Protein AF-A0A661MS60-F1 (afdb_monomer_lite)

Sequence (250 aa):
MHDAAELYRNRPERPRNPASNQKLLTSAAALWGLGPTFRASTKVEGKIENGRVAQLVVRASGDPGLGYGGLVALAEAVHLRGVDTVDRILIDASYFDEQILPPAFEQQPKEAAAFRAAISAFAVNRNSYVVHLGPGPEVDGPGRVRVLADDYVRIDNRTVTSPGGPPTPRIDHKLTDDGHLAIVVNGAIPKQARTLYYRRRVPDPRTYAASLLVRALKKAGVGGTLAFEYGVPTESQPLIADMPSRPLSL

Radius of gyration: 22.25 Å; chains: 1; bounding box: 58×55×56 Å

pLDDT: mean 93.99, std 6.54, range [46.0, 98.75]

Secondary structure (DSSP, 8-state):
---------SSTTS----GGGHHHHHHHHHHHHH-TT---EEEEE--EETTEEEEEEEEE---TT--HHHHHHHHHHHHHTT--EEEEEEEE-TTS-S--S-TTGGG-TT--BGGGPPP-SS-SGGGEEEEEEE--SSTTSPPEEEES-TTTEEEEEEEEEESSS----EEEEEE-TTS-EEEEEEEEEETTPPPEEEEEE-S-HHHHHHHHHHHHHHHTT-BS--EEEE---SS---EEEEEEPPPTT-

Structure (mmCIF, N/CA/C/O backbone):
data_AF-A0A661MS60-F1
#
_entry.id   AF-A0A661MS60-F1
#
loop_
_atom_site.group_PDB
_atom_site.id
_atom_site.type_symbol
_atom_site.label_atom_id
_atom_site.label_alt_id
_atom_site.label_comp_id
_atom_si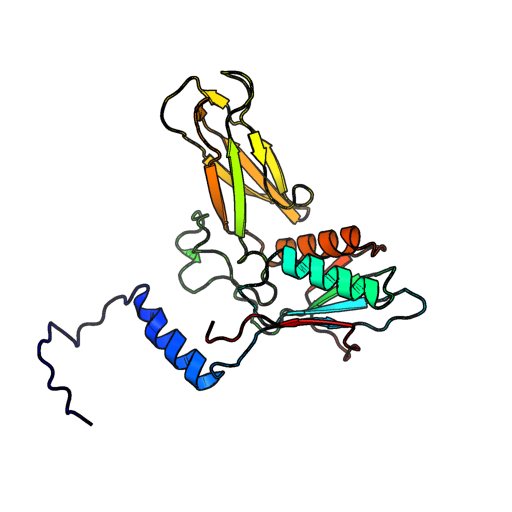te.label_asym_id
_atom_site.label_entity_id
_atom_site.label_seq_id
_atom_site.pdbx_PDB_ins_code
_atom_site.Cartn_x
_atom_site.Cartn_y
_atom_site.Cartn_z
_atom_site.occupancy
_atom_site.B_iso_or_equiv
_atom_site.auth_seq_id
_atom_site.auth_comp_id
_atom_site.auth_asym_id
_atom_site.auth_atom_id
_atom_site.pdbx_PDB_model_num
ATOM 1 N N . MET A 1 1 ? -33.795 -24.949 -19.444 1.00 46.00 1 MET A N 1
ATOM 2 C CA . MET A 1 1 ? -32.353 -25.250 -19.554 1.00 46.00 1 MET A CA 1
ATOM 3 C C . MET A 1 1 ? -32.138 -25.805 -20.943 1.00 46.00 1 MET A C 1
ATOM 5 O O . MET A 1 1 ? -32.746 -26.817 -21.254 1.00 46.00 1 MET A O 1
ATOM 9 N N . HIS A 1 2 ? -31.390 -25.115 -21.802 1.00 52.53 2 HIS A N 1
ATOM 10 C CA . HIS A 1 2 ? -30.898 -25.762 -23.015 1.00 52.53 2 HIS A CA 1
ATOM 11 C C . HIS A 1 2 ? -29.807 -26.738 -22.579 1.00 52.53 2 HIS A C 1
ATOM 13 O O . HIS A 1 2 ? -28.872 -26.314 -21.899 1.00 52.53 2 HIS A O 1
ATOM 19 N N . ASP A 1 3 ? -29.952 -28.018 -22.917 1.00 65.75 3 ASP A N 1
ATOM 20 C CA . ASP A 1 3 ? -28.864 -28.983 -22.791 1.00 65.75 3 ASP A CA 1
ATOM 21 C C . ASP A 1 3 ? -27.697 -28.472 -23.636 1.00 65.75 3 ASP A C 1
ATOM 23 O O . ASP A 1 3 ? -27.782 -28.378 -24.863 1.00 65.75 3 ASP A O 1
ATOM 27 N N . ALA A 1 4 ? -26.619 -28.065 -22.972 1.00 78.00 4 ALA A N 1
ATOM 28 C CA . ALA A 1 4 ? -25.404 -27.663 -23.653 1.00 78.00 4 ALA A CA 1
ATOM 29 C C . ALA A 1 4 ? -24.696 -28.933 -24.140 1.00 78.00 4 ALA A C 1
ATOM 31 O O . ALA A 1 4 ? -23.878 -29.510 -23.424 1.00 78.00 4 ALA A O 1
ATOM 32 N N . ALA A 1 5 ? -25.033 -29.389 -25.349 1.00 88.50 5 ALA A N 1
ATOM 33 C CA . ALA A 1 5 ? -24.290 -30.455 -26.007 1.00 88.50 5 ALA A CA 1
ATOM 34 C C . ALA A 1 5 ? -22.839 -29.994 -26.234 1.00 88.50 5 ALA A C 1
ATOM 36 O O . ALA A 1 5 ? -22.590 -28.950 -26.842 1.00 88.50 5 ALA A O 1
ATOM 37 N N . GLU A 1 6 ? -21.876 -30.757 -25.718 1.00 88.19 6 GLU A N 1
ATOM 38 C CA . GLU A 1 6 ? -20.454 -30.477 -25.903 1.00 88.19 6 GLU A CA 1
ATOM 39 C C . GLU A 1 6 ? -20.086 -30.595 -27.391 1.00 88.19 6 GLU A C 1
ATOM 41 O O . GLU A 1 6 ? -20.205 -31.661 -27.989 1.00 88.19 6 GLU A O 1
ATOM 46 N N . LEU A 1 7 ? -19.637 -29.491 -27.997 1.00 93.69 7 LEU A N 1
ATOM 47 C CA . LEU A 1 7 ? -19.339 -29.438 -29.435 1.00 93.69 7 LEU A CA 1
ATOM 48 C C . LEU A 1 7 ? -17.914 -29.893 -29.778 1.00 93.69 7 LEU A C 1
ATOM 50 O O . LEU A 1 7 ? -17.644 -30.294 -30.908 1.00 93.69 7 LEU A O 1
ATOM 54 N N . TYR A 1 8 ? -16.981 -29.786 -28.830 1.00 94.75 8 TYR A N 1
ATOM 55 C CA . TYR A 1 8 ? -15.575 -30.120 -29.039 1.00 94.75 8 TYR A CA 1
ATOM 56 C C . TYR A 1 8 ? -14.860 -30.400 -27.717 1.00 94.75 8 TYR A C 1
ATOM 58 O O . TYR A 1 8 ? -15.050 -29.695 -26.726 1.00 94.75 8 TYR A O 1
ATOM 66 N N . ARG A 1 9 ? -13.960 -31.386 -27.738 1.00 93.75 9 ARG A N 1
ATOM 67 C CA . ARG A 1 9 ? -13.165 -31.828 -26.590 1.00 93.75 9 ARG A CA 1
ATOM 68 C C . ARG A 1 9 ? -11.796 -32.305 -27.064 1.00 93.75 9 ARG A C 1
ATOM 70 O O . ARG A 1 9 ? -11.694 -33.109 -27.984 1.00 93.75 9 ARG A O 1
ATOM 77 N N . ASN A 1 10 ? -10.726 -31.845 -26.416 1.00 95.56 10 ASN A N 1
ATOM 78 C CA . ASN A 1 10 ? -9.360 -32.289 -26.708 1.00 95.56 10 ASN A CA 1
ATOM 79 C C . ASN A 1 10 ? -8.611 -32.621 -25.416 1.00 95.56 10 ASN A C 1
ATOM 81 O O . ASN A 1 10 ? -8.167 -31.722 -24.701 1.00 95.56 10 ASN A O 1
ATOM 85 N N . ARG A 1 11 ? -8.441 -33.925 -25.152 1.00 96.19 11 ARG A N 1
ATOM 86 C CA . ARG A 1 11 ? -7.726 -34.469 -23.980 1.00 96.19 11 ARG A CA 1
ATOM 87 C C . ARG A 1 11 ? -8.169 -33.808 -22.655 1.00 96.19 11 ARG A C 1
ATOM 89 O O . ARG A 1 11 ? -7.315 -33.256 -21.959 1.00 96.19 11 ARG A O 1
ATOM 96 N N . PRO A 1 12 ? -9.471 -33.837 -22.314 1.00 93.56 12 PRO A N 1
ATOM 97 C CA . PRO A 1 12 ? -10.020 -33.118 -21.158 1.00 93.56 12 PRO A CA 1
ATOM 98 C C . PRO A 1 12 ? -9.509 -33.671 -19.823 1.00 93.56 12 PRO A C 1
ATOM 100 O O . PRO A 1 12 ? -9.277 -32.900 -18.903 1.00 93.56 12 PRO A O 1
ATOM 103 N N . GLU A 1 13 ? -9.245 -34.979 -19.747 1.00 95.88 13 GLU A N 1
ATOM 104 C CA . GLU A 1 13 ? -8.783 -35.652 -18.524 1.00 95.88 13 GLU A CA 1
ATOM 105 C C . GLU A 1 13 ? -7.292 -35.431 -18.238 1.00 95.88 13 GLU A C 1
ATOM 107 O O . GLU A 1 13 ? -6.771 -35.915 -17.239 1.00 95.88 13 GLU A O 1
ATOM 112 N N . ARG A 1 14 ? -6.559 -34.737 -19.123 1.00 96.94 14 ARG A N 1
ATOM 113 C CA . ARG A 1 14 ? -5.133 -34.465 -18.917 1.00 96.94 14 ARG A CA 1
ATOM 114 C C . ARG A 1 14 ? -4.976 -33.231 -18.022 1.00 96.94 14 ARG A C 1
ATOM 116 O O . ARG A 1 14 ? -5.271 -32.133 -18.504 1.00 96.94 14 ARG A O 1
ATOM 123 N N . PRO A 1 15 ? -4.415 -33.350 -16.802 1.00 95.44 15 PRO A N 1
ATOM 124 C CA . PRO A 1 15 ? -4.161 -32.193 -15.952 1.00 95.44 15 PRO A CA 1
ATOM 125 C C . PRO A 1 15 ? -3.212 -31.202 -16.634 1.00 95.44 15 PRO A C 1
ATOM 127 O O . PRO A 1 15 ? -2.242 -31.590 -17.297 1.00 95.44 15 PRO A O 1
ATOM 130 N N . ARG A 1 16 ? -3.488 -29.907 -16.477 1.00 95.19 16 ARG A N 1
ATOM 131 C CA . ARG A 1 16 ? -2.669 -28.807 -17.001 1.00 95.19 16 ARG A CA 1
ATOM 132 C C . ARG A 1 16 ? -2.535 -27.721 -15.946 1.00 95.19 16 ARG A C 1
ATOM 134 O O . ARG A 1 16 ? -3.413 -27.571 -15.105 1.00 95.19 16 ARG A O 1
ATOM 141 N N . ASN A 1 17 ? -1.468 -26.928 -16.034 1.00 94.31 17 ASN A N 1
ATOM 142 C CA . ASN A 1 17 ? -1.381 -25.688 -15.273 1.00 94.31 17 ASN A CA 1
ATOM 143 C C . ASN A 1 17 ? -2.457 -24.717 -15.800 1.00 94.31 17 ASN A C 1
ATOM 145 O O . ASN A 1 17 ? -2.386 -24.337 -16.973 1.00 94.31 17 ASN A O 1
ATOM 149 N N . PRO A 1 18 ? -3.443 -24.315 -14.978 1.00 95.31 18 PRO A N 1
ATOM 150 C CA . PRO A 1 18 ? -4.508 -23.423 -15.425 1.00 95.31 18 PRO A CA 1
ATOM 151 C C . PRO A 1 18 ? -4.019 -21.981 -15.624 1.00 95.31 18 PRO A C 1
ATOM 153 O O . PRO A 1 18 ? -4.727 -21.171 -16.221 1.00 95.31 18 PRO A O 1
ATOM 156 N N . ALA A 1 19 ? -2.827 -21.635 -15.126 1.00 93.75 19 ALA A N 1
ATOM 157 C CA . ALA A 1 19 ? -2.326 -20.270 -15.061 1.00 93.75 19 ALA A CA 1
ATOM 158 C C . ALA A 1 19 ? -3.404 -19.329 -14.485 1.00 93.75 19 ALA A C 1
ATOM 160 O O . ALA A 1 19 ? -4.043 -19.634 -13.476 1.00 93.75 19 ALA A O 1
ATOM 161 N N . SER A 1 20 ? -3.652 -18.186 -15.128 1.00 96.19 20 SER A N 1
ATOM 162 C CA . SER A 1 20 ? -4.673 -17.244 -14.663 1.00 96.19 20 SER A CA 1
ATOM 163 C C . SER A 1 20 ? -6.113 -17.756 -14.774 1.00 96.19 20 SER A C 1
ATOM 165 O O . SER A 1 20 ? -6.976 -17.136 -14.159 1.00 96.19 20 SER A O 1
ATOM 167 N N . ASN A 1 21 ? -6.384 -18.890 -15.434 1.00 97.44 21 ASN A N 1
ATOM 168 C CA . ASN A 1 21 ? -7.729 -19.480 -15.444 1.00 97.44 21 ASN A CA 1
ATOM 169 C C . ASN A 1 21 ? -8.147 -19.990 -14.058 1.00 97.44 21 ASN A C 1
ATOM 171 O O . ASN A 1 21 ? -9.341 -20.090 -13.795 1.00 97.44 21 ASN A O 1
ATOM 175 N N . GLN A 1 22 ? -7.197 -20.206 -13.135 1.00 96.56 22 GLN A N 1
ATOM 176 C CA . GLN A 1 22 ? -7.502 -20.499 -11.729 1.00 96.56 22 GLN A CA 1
ATOM 177 C C . GLN A 1 22 ? -8.411 -19.431 -11.098 1.00 96.56 22 GLN A C 1
ATOM 179 O O . GLN A 1 22 ? -9.225 -19.742 -10.230 1.00 96.56 22 GLN A O 1
ATOM 184 N N . LYS A 1 23 ? -8.323 -18.178 -11.572 1.00 97.00 23 LYS A N 1
ATOM 185 C CA . LYS A 1 23 ? -9.141 -17.063 -11.080 1.00 97.00 23 LYS A CA 1
ATOM 186 C C . LYS A 1 23 ? -10.637 -17.285 -11.299 1.00 97.00 23 LYS A C 1
ATOM 188 O O . LYS A 1 23 ? -11.409 -16.766 -10.510 1.00 97.00 23 LYS A O 1
ATOM 193 N N . LEU A 1 24 ? -11.051 -18.079 -12.292 1.00 98.06 24 LEU A N 1
ATOM 194 C CA . LEU A 1 24 ? -12.467 -18.411 -12.495 1.00 98.06 24 LEU A CA 1
ATOM 195 C C . LEU A 1 24 ? -13.039 -19.156 -11.282 1.00 98.06 24 LEU A C 1
ATOM 197 O O . LEU A 1 24 ? -14.092 -18.784 -10.769 1.00 98.06 24 LEU A O 1
ATOM 201 N N . LEU A 1 25 ? -12.308 -20.158 -10.782 1.00 97.56 25 LEU A N 1
ATOM 202 C CA . LEU A 1 25 ? -12.703 -20.920 -9.596 1.00 97.56 25 LEU A CA 1
ATOM 203 C C . LEU A 1 25 ? -12.665 -20.046 -8.341 1.00 97.56 25 LEU A C 1
ATOM 205 O O . LEU A 1 25 ? -13.613 -20.056 -7.561 1.00 97.56 25 LEU A O 1
ATOM 209 N N . THR A 1 26 ? -11.606 -19.249 -8.168 1.00 97.00 26 THR A N 1
ATOM 210 C CA . THR A 1 26 ? -11.488 -18.335 -7.022 1.00 97.00 26 THR A CA 1
ATOM 211 C C . THR A 1 26 ? -12.610 -17.296 -7.002 1.00 97.00 26 THR A C 1
ATOM 213 O O . THR A 1 26 ? -13.197 -17.069 -5.951 1.00 97.00 26 THR A O 1
ATOM 216 N N . SER A 1 27 ? -12.951 -16.693 -8.145 1.00 97.56 27 SER A N 1
ATOM 217 C CA . SER A 1 27 ? -14.041 -15.717 -8.244 1.00 97.56 27 SER A CA 1
ATOM 218 C C . SER A 1 27 ? -15.402 -16.346 -7.956 1.00 97.56 27 SER A C 1
ATOM 220 O O . SER A 1 27 ? -16.184 -15.761 -7.212 1.00 97.56 27 SER A O 1
ATOM 222 N N . ALA A 1 28 ? -15.677 -17.543 -8.486 1.00 98.00 28 ALA A N 1
ATOM 223 C CA . ALA A 1 28 ? -16.920 -18.258 -8.199 1.00 98.00 28 ALA A CA 1
ATOM 224 C C . ALA A 1 28 ? -17.044 -18.601 -6.705 1.00 98.00 28 ALA A C 1
ATOM 226 O O . ALA A 1 28 ? -18.075 -18.324 -6.095 1.00 98.00 28 ALA A O 1
ATOM 227 N N . ALA A 1 29 ? -15.976 -19.131 -6.098 1.00 98.31 29 ALA A N 1
ATOM 228 C CA . ALA A 1 29 ? -15.945 -19.455 -4.675 1.00 98.31 29 ALA A CA 1
ATOM 229 C C . ALA A 1 29 ? -16.098 -18.208 -3.788 1.00 98.31 29 ALA A C 1
ATOM 231 O O . ALA A 1 29 ? -16.851 -18.241 -2.819 1.00 98.31 29 ALA A O 1
ATOM 232 N N . ALA A 1 30 ? -15.436 -17.098 -4.133 1.00 97.38 30 ALA A N 1
ATOM 233 C CA . ALA A 1 30 ? -15.540 -15.844 -3.390 1.00 97.38 30 ALA A CA 1
ATOM 234 C C . ALA A 1 30 ? -16.955 -15.251 -3.463 1.00 97.38 30 ALA A C 1
ATOM 236 O O . ALA A 1 30 ? -17.510 -14.872 -2.437 1.00 97.38 30 ALA A O 1
ATOM 237 N N . LEU A 1 31 ? -17.567 -15.215 -4.652 1.00 97.69 31 LEU A N 1
ATOM 238 C CA . LEU A 1 31 ? -18.938 -14.725 -4.817 1.00 97.69 31 LEU A CA 1
ATOM 239 C C . LEU A 1 31 ? -19.955 -15.608 -4.090 1.00 97.69 31 LEU A C 1
ATOM 241 O O . LEU A 1 31 ? -20.893 -15.079 -3.500 1.00 97.69 31 LEU A O 1
ATOM 245 N N . TRP A 1 32 ? -19.765 -16.928 -4.112 1.00 97.75 32 TRP A N 1
ATOM 246 C CA . TRP A 1 32 ? -20.640 -17.866 -3.414 1.00 97.75 32 TRP A CA 1
ATOM 247 C C . TRP A 1 32 ? -20.491 -17.785 -1.888 1.00 97.75 32 TRP A C 1
ATOM 249 O O . TRP A 1 32 ? -21.494 -17.750 -1.183 1.00 97.75 32 TRP A O 1
ATOM 259 N N . GLY A 1 33 ? -19.256 -17.728 -1.381 1.00 98.00 33 GLY A N 1
ATOM 260 C CA . GLY A 1 33 ? -18.975 -17.763 0.056 1.00 98.00 33 GLY A CA 1
ATOM 261 C C . GLY A 1 33 ? -19.119 -16.418 0.771 1.00 98.00 33 GLY A C 1
ATOM 262 O O . GLY A 1 33 ? -19.590 -16.381 1.903 1.00 98.00 33 GLY A O 1
ATOM 263 N N . LEU A 1 34 ? -18.719 -15.313 0.134 1.00 97.12 34 LEU A N 1
ATOM 264 C CA . LEU A 1 34 ? -18.750 -13.971 0.737 1.00 97.12 34 LEU A CA 1
ATOM 265 C C . LEU A 1 34 ? -19.974 -13.156 0.300 1.00 97.12 34 LEU A C 1
ATOM 267 O O . LEU A 1 34 ? -20.410 -12.252 1.011 1.00 97.12 34 LEU A O 1
ATOM 271 N N . GLY A 1 35 ? -20.530 -13.465 -0.872 1.00 98.12 35 GLY A N 1
ATOM 272 C CA . GLY A 1 35 ? -21.579 -12.675 -1.503 1.00 98.12 35 GLY A CA 1
ATOM 273 C C . GLY A 1 35 ? -21.042 -11.449 -2.262 1.00 98.12 35 GLY A C 1
ATOM 274 O O . GLY A 1 35 ? -19.977 -10.912 -1.950 1.00 98.12 35 GLY A O 1
ATOM 275 N N . PRO A 1 36 ? -21.786 -10.947 -3.264 1.00 97.75 36 PRO A N 1
ATOM 276 C CA . PRO A 1 36 ? -21.336 -9.851 -4.131 1.00 97.75 36 PRO A CA 1
ATOM 277 C C . PRO A 1 36 ? -21.211 -8.500 -3.408 1.00 97.75 36 PRO A C 1
ATOM 279 O O . PRO A 1 36 ? -20.517 -7.604 -3.882 1.00 97.75 36 PRO A O 1
ATOM 282 N N . THR A 1 37 ? -21.882 -8.337 -2.267 1.00 98.00 37 THR A N 1
ATOM 283 C CA . THR A 1 37 ? -21.875 -7.104 -1.469 1.00 98.00 37 THR A CA 1
ATOM 284 C C . THR A 1 37 ? -20.789 -7.084 -0.398 1.00 98.00 37 THR A C 1
ATOM 286 O O . THR A 1 37 ? -20.688 -6.090 0.322 1.00 98.00 37 THR A O 1
ATOM 289 N N . PHE A 1 38 ? -19.999 -8.157 -0.270 1.00 98.00 38 PHE A N 1
ATOM 290 C CA . PHE A 1 38 ? -18.898 -8.223 0.685 1.00 98.00 38 PHE A CA 1
ATOM 291 C C . PHE A 1 38 ? -17.919 -7.069 0.480 1.00 98.00 38 PHE A C 1
ATOM 293 O O . PHE A 1 38 ? -17.603 -6.701 -0.654 1.00 98.00 38 PHE A O 1
ATOM 300 N N . ARG A 1 39 ? -17.425 -6.528 1.594 1.00 98.12 39 ARG A N 1
ATOM 301 C CA . ARG A 1 39 ? -16.387 -5.503 1.635 1.00 98.12 39 ARG A CA 1
ATOM 302 C C . ARG A 1 39 ? -15.386 -5.878 2.716 1.00 98.12 39 ARG A C 1
ATOM 304 O O . ARG A 1 39 ? -15.759 -6.014 3.880 1.00 98.12 39 ARG A O 1
ATOM 311 N N . ALA A 1 40 ? -14.120 -5.982 2.335 1.00 97.38 40 ALA A N 1
ATOM 312 C CA . ALA A 1 40 ? -13.033 -5.844 3.293 1.00 97.38 40 ALA A CA 1
ATOM 313 C C . ALA A 1 40 ? -13.015 -4.403 3.830 1.00 97.38 40 ALA A C 1
ATOM 315 O O . ALA A 1 40 ? -13.503 -3.484 3.166 1.00 97.38 40 ALA A O 1
ATOM 316 N N . SER A 1 41 ? -12.445 -4.207 5.010 1.00 97.12 41 SER A N 1
ATOM 317 C CA . SER A 1 41 ? -12.353 -2.913 5.686 1.00 97.12 41 SER A CA 1
ATOM 318 C C . SER A 1 41 ? -11.027 -2.728 6.406 1.00 97.12 41 SER A C 1
ATOM 320 O O . SER A 1 41 ? -10.414 -3.691 6.882 1.00 97.12 41 SER A O 1
ATOM 322 N N . THR A 1 42 ? -10.627 -1.467 6.535 1.00 98.44 42 THR A N 1
ATOM 323 C CA . THR A 1 42 ? -9.586 -1.029 7.466 1.00 98.44 42 THR A CA 1
ATOM 324 C C . THR A 1 42 ? -10.213 -0.094 8.489 1.00 98.44 42 THR A C 1
ATOM 326 O O . THR A 1 42 ? -10.643 1.007 8.149 1.00 98.44 42 THR A O 1
ATOM 329 N N . LYS A 1 43 ? -10.268 -0.551 9.739 1.00 98.50 43 LYS A N 1
ATOM 330 C CA . LYS A 1 43 ? -10.859 0.172 10.866 1.00 98.50 43 LYS A CA 1
ATOM 331 C C . LYS A 1 43 ? -9.772 0.775 11.734 1.00 98.50 43 LYS A C 1
ATOM 333 O O . LYS A 1 43 ? -8.729 0.158 11.939 1.00 98.50 43 LYS A O 1
ATOM 338 N N . VAL A 1 44 ? -10.050 1.956 12.264 1.00 98.62 44 VAL A N 1
ATOM 339 C CA . VAL A 1 44 ? -9.248 2.604 13.295 1.00 98.62 44 VAL A CA 1
ATOM 340 C C . VAL A 1 44 ? -10.084 2.685 14.558 1.00 98.62 44 VAL A C 1
ATOM 342 O O . VAL A 1 44 ? -11.174 3.258 14.558 1.00 98.62 44 VAL A O 1
ATOM 345 N N . GLU A 1 45 ? -9.568 2.095 15.624 1.00 98.62 45 GLU A N 1
ATOM 346 C CA . GLU A 1 45 ? -10.223 1.952 16.916 1.00 98.62 45 GLU A CA 1
ATOM 347 C C . GLU A 1 45 ? -9.324 2.561 18.006 1.00 98.62 45 GLU A C 1
ATOM 349 O O . GLU A 1 45 ? -8.097 2.536 17.906 1.00 98.62 45 GLU A O 1
ATOM 354 N N . GLY A 1 46 ? -9.911 3.128 19.053 1.00 98.06 46 GLY A N 1
ATOM 355 C CA . GLY A 1 46 ? -9.167 3.678 20.181 1.00 98.06 46 GLY A CA 1
ATOM 356 C C . GLY A 1 46 ? -10.038 4.519 21.104 1.00 98.06 46 GLY A C 1
ATOM 357 O O . GLY A 1 46 ? -11.038 5.109 20.690 1.00 98.06 46 GLY A O 1
ATOM 358 N N . LYS A 1 47 ? -9.654 4.586 22.379 1.00 97.94 47 LYS A N 1
ATOM 359 C CA . LYS A 1 47 ? -10.279 5.484 23.352 1.00 97.94 47 LYS A CA 1
ATOM 360 C C . LYS A 1 47 ? -9.667 6.882 23.243 1.00 97.94 47 LYS A C 1
ATOM 362 O O . LYS A 1 47 ? -8.459 7.035 23.407 1.00 97.94 47 LYS A O 1
ATOM 367 N N . ILE A 1 48 ? -10.509 7.883 22.987 1.00 98.31 48 ILE A N 1
ATOM 368 C CA . ILE A 1 48 ? -10.112 9.295 22.920 1.00 98.31 48 ILE A CA 1
ATOM 369 C C . ILE A 1 48 ? -10.307 9.928 24.302 1.00 98.31 48 ILE A C 1
ATOM 371 O O . ILE A 1 48 ? -11.415 9.931 24.836 1.00 98.31 48 ILE A O 1
ATOM 375 N N . GLU A 1 49 ? -9.239 10.476 24.875 1.00 98.06 49 GLU A N 1
ATOM 376 C CA . GLU A 1 49 ? -9.231 11.161 26.169 1.00 98.06 49 GLU A CA 1
ATOM 377 C C . GLU A 1 49 ? -8.544 12.522 26.016 1.00 98.06 49 GLU A C 1
ATOM 379 O O . GLU A 1 49 ? -7.323 12.592 25.885 1.00 98.06 49 GLU A O 1
ATOM 384 N N . ASN A 1 50 ? -9.323 13.610 26.030 1.00 97.25 50 ASN A N 1
ATOM 385 C CA . ASN A 1 50 ? -8.822 14.989 25.903 1.00 97.25 50 ASN A CA 1
ATOM 386 C C . ASN A 1 50 ? -7.889 15.197 24.693 1.00 97.25 50 ASN A C 1
ATOM 388 O O . ASN A 1 50 ? -6.786 15.718 24.842 1.00 97.25 50 ASN A O 1
ATOM 392 N N . GLY A 1 51 ? -8.290 14.733 23.507 1.00 98.06 51 GLY A N 1
ATOM 393 C CA . GLY A 1 51 ? -7.463 14.854 22.300 1.00 98.06 51 GLY A CA 1
ATOM 394 C C . GLY A 1 51 ? -6.393 13.769 22.140 1.00 98.06 51 GLY A C 1
ATOM 395 O O . GLY A 1 51 ? -5.749 13.678 21.096 1.00 98.06 51 GLY A O 1
ATOM 396 N N . ARG A 1 52 ? -6.184 12.911 23.145 1.00 98.50 52 ARG A N 1
ATOM 397 C CA . ARG A 1 52 ? -5.144 11.875 23.132 1.00 98.50 52 ARG A CA 1
ATOM 398 C C . ARG A 1 52 ? -5.731 10.479 22.970 1.00 98.50 52 ARG A C 1
ATOM 400 O O . ARG A 1 52 ? -6.732 10.141 23.597 1.00 98.50 52 ARG A O 1
ATOM 407 N N . VAL A 1 53 ? -5.052 9.640 22.193 1.00 98.38 53 VAL A N 1
ATOM 408 C CA . VAL A 1 53 ? -5.288 8.194 22.119 1.00 98.38 53 VAL A CA 1
ATOM 409 C C . VAL A 1 53 ? -4.018 7.463 22.556 1.00 98.38 53 VAL A C 1
ATOM 411 O O . VAL A 1 53 ? -2.997 7.497 21.871 1.00 98.38 53 VAL A O 1
ATOM 414 N N . ALA A 1 54 ? -4.077 6.772 23.698 1.00 97.12 54 ALA A N 1
ATOM 415 C CA . ALA A 1 54 ? -2.923 6.037 24.227 1.00 97.12 54 ALA A CA 1
ATOM 416 C C . ALA A 1 54 ? -2.488 4.887 23.303 1.00 97.12 54 ALA A C 1
ATOM 418 O O . ALA A 1 54 ? -1.305 4.620 23.127 1.00 97.12 54 ALA A O 1
ATOM 419 N N . GLN A 1 55 ? -3.451 4.195 22.698 1.00 97.56 55 GLN A N 1
ATOM 420 C CA . GLN A 1 55 ? -3.194 3.125 21.746 1.00 97.56 55 GLN A CA 1
ATOM 421 C C . GLN A 1 55 ? -4.231 3.179 20.634 1.00 97.56 55 GLN A C 1
ATOM 423 O O . GLN A 1 55 ? -5.417 2.952 20.869 1.00 97.56 55 GLN A O 1
ATOM 428 N N . LEU A 1 56 ? -3.766 3.478 19.427 1.00 98.44 56 LEU A N 1
ATOM 429 C CA . LEU A 1 56 ? -4.576 3.453 18.222 1.00 98.44 56 LEU A CA 1
ATOM 430 C C . LEU A 1 56 ? -4.493 2.054 17.611 1.00 98.44 56 LEU A C 1
ATOM 432 O O . LEU A 1 56 ? -3.414 1.612 17.226 1.00 98.44 56 LEU A O 1
ATOM 436 N N . VAL A 1 57 ? -5.610 1.344 17.524 1.00 98.62 57 VAL A N 1
ATOM 437 C CA . VAL A 1 57 ? -5.671 0.018 16.905 1.00 98.62 57 VAL A CA 1
ATOM 438 C C . VAL A 1 57 ? -6.101 0.159 15.451 1.00 98.62 57 VAL A C 1
ATOM 440 O O . VAL A 1 57 ? -7.121 0.772 15.151 1.00 98.62 57 VAL A O 1
ATOM 443 N N . VAL A 1 58 ? -5.334 -0.430 14.539 1.00 98.50 58 VAL A N 1
ATOM 444 C CA . VAL A 1 58 ? -5.649 -0.504 13.110 1.00 98.50 58 VAL A CA 1
ATOM 445 C C . VAL A 1 58 ? -5.998 -1.943 12.790 1.00 98.50 58 VAL A C 1
ATOM 447 O O . VAL A 1 58 ? -5.116 -2.796 12.740 1.00 98.50 58 VAL A O 1
ATOM 450 N N . ARG A 1 59 ? -7.278 -2.220 12.566 1.00 98.19 59 ARG A N 1
ATOM 451 C CA . ARG A 1 59 ? -7.769 -3.560 12.244 1.00 98.19 59 ARG A CA 1
ATOM 452 C C . ARG A 1 59 ? -8.007 -3.671 10.749 1.00 98.19 59 ARG A C 1
ATOM 454 O O . ARG A 1 59 ? -8.932 -3.054 10.216 1.00 98.19 59 ARG A O 1
ATOM 461 N N . ALA A 1 60 ? -7.183 -4.462 10.072 1.00 97.50 60 ALA A N 1
ATOM 462 C CA . ALA A 1 60 ? -7.251 -4.634 8.627 1.00 97.50 60 ALA A CA 1
ATOM 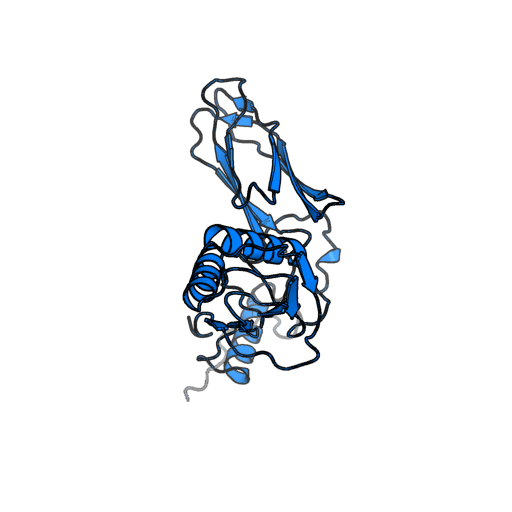463 C C . ALA A 1 60 ? -7.771 -6.027 8.255 1.00 97.50 60 ALA A C 1
ATOM 465 O O . ALA A 1 60 ? -7.327 -7.035 8.797 1.00 97.50 60 ALA A O 1
ATOM 466 N N . SER A 1 61 ? -8.699 -6.083 7.299 1.00 96.69 61 SER A N 1
ATOM 467 C CA . SER A 1 61 ? -9.336 -7.334 6.843 1.00 96.69 61 SER A CA 1
ATOM 468 C C . SER A 1 61 ? -9.052 -7.662 5.374 1.00 96.69 61 SER A C 1
ATOM 470 O O . SER A 1 61 ? -9.857 -8.295 4.697 1.00 96.69 61 SER A O 1
ATOM 472 N N . GLY A 1 62 ? -7.892 -7.234 4.866 1.00 95.94 62 GLY A N 1
ATOM 473 C CA . GLY A 1 62 ? -7.393 -7.676 3.565 1.00 95.94 62 GLY A CA 1
ATOM 474 C C . GLY A 1 62 ? -7.931 -6.912 2.361 1.00 95.94 62 GLY A C 1
ATOM 475 O O . GLY A 1 62 ? -8.061 -7.516 1.303 1.00 95.94 62 GLY A O 1
ATOM 476 N N . ASP A 1 63 ? -8.240 -5.614 2.484 1.00 97.00 63 ASP A N 1
ATOM 477 C CA . ASP A 1 63 ? -8.632 -4.787 1.331 1.00 97.00 63 ASP A CA 1
ATOM 478 C C . ASP A 1 63 ? -7.464 -4.649 0.328 1.00 97.00 63 ASP A C 1
ATOM 480 O O . ASP A 1 63 ? -6.494 -3.939 0.610 1.00 97.00 63 ASP A O 1
ATOM 484 N N . PRO A 1 64 ? -7.535 -5.261 -0.873 1.00 93.12 64 PRO A N 1
ATOM 485 C CA . PRO A 1 64 ? -6.468 -5.148 -1.866 1.00 93.12 64 PRO A CA 1
ATOM 486 C C . PRO A 1 64 ? -6.507 -3.809 -2.627 1.00 93.12 64 PRO A C 1
ATOM 488 O O . PRO A 1 64 ? -5.595 -3.502 -3.403 1.00 93.12 64 PRO A O 1
ATOM 491 N N . GLY A 1 65 ? -7.586 -3.038 -2.470 1.00 95.31 65 GLY A N 1
ATOM 492 C CA . GLY A 1 65 ? -7.843 -1.759 -3.119 1.00 95.31 65 GLY A CA 1
ATOM 493 C C . GLY A 1 65 ? -7.373 -0.546 -2.320 1.00 95.31 65 GLY A C 1
ATOM 494 O O . GLY A 1 65 ? -7.291 0.540 -2.903 1.00 95.31 65 GLY A O 1
ATOM 495 N N . LEU A 1 66 ? -7.018 -0.713 -1.041 1.00 97.25 66 LEU A N 1
ATOM 496 C CA . LEU A 1 66 ? -6.568 0.384 -0.191 1.00 97.25 66 LEU A CA 1
ATOM 497 C C . LEU A 1 66 ? -5.306 1.036 -0.777 1.00 97.25 66 LEU A C 1
ATOM 499 O O . LEU A 1 66 ? -4.241 0.430 -0.926 1.00 97.25 66 LEU A O 1
ATOM 503 N N . GLY A 1 67 ? -5.438 2.308 -1.143 1.00 95.88 67 GLY A N 1
ATOM 504 C CA . GLY A 1 67 ? -4.347 3.152 -1.620 1.00 95.88 67 GLY A CA 1
ATOM 505 C C . GLY A 1 67 ? -3.975 4.225 -0.603 1.00 95.88 67 GLY A C 1
ATOM 506 O O . GLY A 1 67 ? -4.692 4.458 0.368 1.00 95.88 67 GLY A O 1
ATOM 507 N N . TYR A 1 68 ? -2.886 4.948 -0.867 1.00 94.88 68 TYR A N 1
ATOM 508 C CA . TYR A 1 68 ? -2.451 6.036 0.018 1.00 94.88 68 TYR A CA 1
ATOM 509 C C . TYR A 1 68 ? -3.516 7.132 0.207 1.00 94.88 68 TYR A C 1
ATOM 511 O O . TYR A 1 68 ? -3.665 7.647 1.307 1.00 94.88 68 TYR A O 1
ATOM 519 N N . GLY A 1 69 ? -4.315 7.441 -0.821 1.00 95.75 69 GLY A N 1
ATOM 520 C CA . GLY A 1 69 ? -5.444 8.373 -0.682 1.00 95.75 69 GLY A CA 1
ATOM 521 C C . GLY A 1 69 ? -6.505 7.902 0.323 1.00 95.75 69 GLY A C 1
ATOM 522 O O . GLY A 1 69 ? -7.046 8.718 1.059 1.00 95.75 69 GLY A O 1
ATOM 523 N N . GLY A 1 70 ? -6.744 6.588 0.416 1.00 97.12 70 GLY A N 1
ATOM 524 C CA . GLY A 1 70 ? -7.626 6.011 1.434 1.00 97.12 70 GLY A CA 1
ATOM 525 C C . GLY A 1 70 ? -7.050 6.149 2.843 1.00 97.12 70 GLY A C 1
ATOM 526 O O . GLY A 1 70 ? -7.783 6.479 3.766 1.00 97.12 70 GLY A O 1
ATOM 527 N N . LEU A 1 71 ? -5.731 5.989 3.009 1.00 96.81 71 LEU A N 1
ATOM 528 C CA . LEU A 1 71 ? -5.074 6.258 4.294 1.00 96.81 71 LEU A CA 1
ATOM 529 C C . LEU A 1 71 ? -5.147 7.731 4.697 1.00 96.81 71 LEU A C 1
ATOM 531 O O . LEU A 1 71 ? -5.337 8.016 5.873 1.00 96.81 71 LEU A O 1
ATOM 535 N N . VAL A 1 72 ? -4.999 8.654 3.743 1.00 97.31 72 VAL A N 1
ATOM 536 C CA . VAL A 1 72 ? -5.155 10.094 4.000 1.00 97.31 72 VAL A CA 1
ATOM 537 C C . VAL A 1 72 ? -6.571 10.389 4.488 1.00 97.31 72 VAL A C 1
ATOM 539 O O . VAL A 1 72 ? -6.717 10.959 5.560 1.00 97.31 72 VAL A O 1
ATOM 542 N N . ALA A 1 73 ? -7.598 9.905 3.786 1.00 98.25 73 ALA A N 1
ATOM 543 C CA . ALA A 1 73 ? -8.987 10.088 4.207 1.00 98.25 73 ALA A CA 1
ATOM 544 C C . ALA A 1 73 ? -9.278 9.455 5.583 1.00 98.25 73 ALA A C 1
ATOM 546 O O . ALA A 1 73 ? -9.992 10.031 6.401 1.00 98.25 73 ALA A O 1
ATOM 547 N N . LEU A 1 74 ? -8.703 8.281 5.866 1.00 98.25 74 LEU A N 1
ATOM 548 C CA . LEU A 1 74 ? -8.828 7.619 7.165 1.00 98.25 74 LEU A CA 1
ATOM 549 C C . LEU A 1 74 ? -8.155 8.435 8.284 1.00 98.25 74 LEU A C 1
ATOM 551 O O . LEU A 1 74 ? -8.736 8.599 9.351 1.00 98.25 74 LEU A O 1
ATOM 555 N N . ALA A 1 75 ? -6.961 8.978 8.036 1.00 98.56 75 ALA A N 1
ATOM 556 C CA . ALA A 1 75 ? -6.237 9.826 8.980 1.00 98.56 75 ALA A CA 1
ATOM 557 C C . ALA A 1 75 ? -6.942 11.170 9.231 1.00 98.56 75 ALA A C 1
ATOM 559 O O . ALA A 1 75 ? -7.032 11.611 10.374 1.00 98.56 75 ALA A O 1
ATOM 560 N N . GLU A 1 76 ? -7.488 11.792 8.186 1.00 98.62 76 GLU A N 1
ATOM 561 C CA . GLU A 1 76 ? -8.324 12.992 8.301 1.00 98.62 76 GLU A CA 1
ATOM 562 C C . GLU A 1 76 ? -9.573 12.709 9.141 1.00 98.62 76 GLU A C 1
ATOM 564 O O . GLU A 1 76 ? -9.898 13.485 10.035 1.00 98.62 76 GLU A O 1
ATOM 569 N N . ALA A 1 77 ? -10.238 11.569 8.926 1.00 98.50 77 ALA A N 1
ATOM 570 C CA . ALA A 1 77 ? -11.378 11.160 9.742 1.00 98.50 77 ALA A CA 1
ATOM 571 C C . ALA A 1 77 ? -10.996 10.952 11.217 1.00 98.50 77 ALA A C 1
ATOM 573 O O . ALA A 1 77 ? -11.753 11.349 12.100 1.00 98.50 77 ALA A O 1
ATOM 574 N N . VAL A 1 78 ? -9.823 10.371 11.495 1.00 98.69 78 VAL A N 1
ATOM 575 C CA . VAL A 1 78 ? -9.285 10.241 12.860 1.00 98.69 78 VAL A CA 1
ATOM 576 C C . VAL A 1 78 ? -9.094 11.615 13.502 1.00 98.69 78 VAL A C 1
ATOM 578 O O . VAL A 1 78 ? -9.592 11.838 14.604 1.00 98.69 78 VAL A O 1
ATOM 581 N N . HIS A 1 79 ? -8.451 12.553 12.804 1.00 98.69 79 HIS A N 1
ATOM 582 C CA . HIS A 1 79 ? -8.242 13.904 13.323 1.00 98.69 79 HIS A CA 1
ATOM 583 C C . HIS A 1 79 ? -9.566 14.652 13.552 1.00 98.69 79 HIS A C 1
ATOM 585 O O . HIS A 1 79 ? -9.790 15.202 14.627 1.00 98.69 79 HIS A O 1
ATOM 591 N N . LEU A 1 80 ? -10.507 14.581 12.601 1.00 98.19 80 LEU A N 1
ATOM 592 C CA . LEU A 1 80 ? -11.841 15.193 12.704 1.00 98.19 80 LEU A CA 1
ATOM 593 C C . LEU A 1 80 ? -12.681 14.653 13.871 1.00 98.19 80 LEU A C 1
ATOM 595 O O . LEU A 1 80 ? -13.613 15.322 14.315 1.00 98.19 80 LEU A O 1
ATOM 599 N N . ARG A 1 81 ? -12.372 13.457 14.383 1.00 98.31 81 ARG A N 1
ATOM 600 C CA . ARG A 1 81 ? -12.987 12.908 15.603 1.00 98.31 81 ARG A CA 1
ATOM 601 C C . ARG A 1 81 ? -12.368 13.440 16.897 1.00 98.31 81 ARG A C 1
ATOM 603 O O . ARG A 1 81 ? -12.762 12.989 17.969 1.00 98.31 81 ARG A O 1
ATOM 610 N N . GLY A 1 82 ? -11.462 14.411 16.802 1.00 98.19 82 GLY A N 1
ATOM 611 C CA . GLY A 1 82 ? -10.808 15.050 17.939 1.00 98.19 82 GLY A CA 1
ATOM 612 C C . GLY A 1 82 ? -9.599 14.269 18.438 1.00 98.19 82 GLY A C 1
ATOM 613 O O . GLY A 1 82 ? -9.352 14.252 19.636 1.00 98.19 82 GLY A O 1
ATOM 614 N N . VAL A 1 83 ? -8.886 13.566 17.553 1.00 98.75 83 VAL A N 1
ATOM 615 C CA . VAL A 1 83 ? -7.593 12.958 17.889 1.00 98.75 83 VAL A CA 1
ATOM 616 C C . VAL A 1 83 ? -6.481 13.911 17.465 1.00 98.75 83 VAL A C 1
ATOM 618 O O . VAL A 1 83 ? -6.239 14.109 16.275 1.00 98.75 83 VAL A O 1
ATOM 621 N N . ASP A 1 84 ? -5.784 14.466 18.447 1.00 98.50 84 ASP A N 1
ATOM 622 C CA . ASP A 1 84 ? -4.647 15.369 18.268 1.00 98.50 84 ASP A CA 1
ATOM 623 C C . ASP A 1 84 ? -3.315 14.637 18.449 1.00 98.50 84 ASP A C 1
ATOM 625 O O . ASP A 1 84 ? -2.331 14.949 17.783 1.00 98.50 84 ASP A O 1
ATOM 629 N N . THR A 1 85 ? -3.263 13.645 19.345 1.00 98.69 85 THR A N 1
ATOM 630 C CA . THR A 1 85 ? -2.034 12.903 19.665 1.00 98.69 85 THR A CA 1
ATOM 631 C C . THR A 1 85 ? -2.278 11.405 19.808 1.00 98.69 85 THR A C 1
ATOM 633 O O . THR A 1 85 ? -3.302 10.970 20.338 1.00 98.69 85 THR A O 1
ATOM 636 N N . VAL A 1 86 ? -1.314 10.609 19.339 1.00 98.69 86 VAL A N 1
ATOM 637 C CA . VAL A 1 86 ? -1.303 9.146 19.469 1.00 98.69 86 VAL A CA 1
ATOM 638 C C . VAL A 1 86 ? 0.045 8.688 20.022 1.00 98.69 86 VAL A C 1
ATOM 640 O O . VAL A 1 86 ? 1.095 8.970 19.435 1.00 98.69 86 VAL A O 1
ATOM 643 N N . ASP A 1 87 ? 0.020 7.935 21.122 1.00 97.38 87 ASP A N 1
ATOM 644 C CA . ASP A 1 87 ? 1.255 7.469 21.765 1.00 97.38 87 ASP A CA 1
ATOM 645 C C . ASP A 1 87 ? 1.834 6.255 21.018 1.00 97.38 87 ASP A C 1
ATOM 647 O O . ASP A 1 87 ? 2.988 6.275 20.586 1.00 97.38 87 ASP A O 1
ATOM 651 N N . ARG A 1 88 ? 1.018 5.217 20.792 1.00 97.50 88 ARG A N 1
ATOM 652 C CA . ARG A 1 88 ? 1.398 4.020 20.023 1.00 97.50 88 ARG A CA 1
ATOM 653 C C . ARG A 1 88 ? 0.288 3.535 19.094 1.00 97.50 88 ARG A C 1
ATOM 655 O O . ARG A 1 88 ? -0.893 3.784 19.329 1.00 97.50 88 ARG A O 1
ATOM 662 N N . ILE A 1 89 ? 0.681 2.803 18.060 1.00 98.38 89 ILE A N 1
ATOM 663 C CA . ILE A 1 89 ? -0.188 2.200 17.053 1.00 98.38 89 ILE A CA 1
ATOM 664 C C . ILE A 1 89 ? -0.033 0.677 17.130 1.00 98.38 89 ILE A C 1
ATOM 666 O O . ILE A 1 89 ? 1.066 0.155 16.978 1.00 98.38 89 ILE A O 1
ATOM 670 N N . LEU A 1 90 ? -1.133 -0.044 17.323 1.00 98.38 90 LEU A N 1
ATOM 671 C CA . LEU A 1 90 ? -1.170 -1.500 17.209 1.00 98.38 90 LEU A CA 1
ATOM 672 C C . LEU A 1 90 ? -1.860 -1.877 15.898 1.00 98.38 90 LEU A C 1
ATOM 674 O O . LEU A 1 90 ? -3.026 -1.545 15.697 1.00 98.38 90 LEU A O 1
ATOM 678 N N . ILE A 1 91 ? -1.164 -2.576 15.010 1.00 98.19 91 ILE A N 1
ATOM 679 C CA . ILE A 1 91 ? -1.720 -3.049 13.742 1.00 98.19 91 ILE A CA 1
ATOM 680 C C . ILE A 1 91 ? -2.148 -4.505 13.905 1.00 98.19 91 ILE A C 1
ATOM 682 O O . ILE A 1 91 ? -1.319 -5.414 13.986 1.00 98.19 91 ILE A O 1
ATOM 686 N N . ASP A 1 92 ? -3.458 -4.718 13.907 1.00 97.50 92 ASP A N 1
ATOM 687 C CA . ASP A 1 92 ? -4.065 -6.038 13.890 1.00 97.50 92 ASP A CA 1
ATOM 688 C C . ASP A 1 92 ? -4.274 -6.497 12.444 1.00 97.50 92 ASP A C 1
ATOM 690 O O . ASP A 1 92 ? -5.195 -6.071 11.737 1.00 97.50 92 ASP A O 1
ATOM 694 N N . ALA A 1 93 ? -3.371 -7.377 12.015 1.00 95.81 93 ALA A N 1
ATOM 695 C CA . ALA A 1 93 ? -3.389 -8.039 10.718 1.00 95.81 93 ALA A CA 1
ATOM 696 C C . ALA A 1 93 ? -3.749 -9.534 10.822 1.00 95.81 93 ALA A C 1
ATOM 698 O O . ALA A 1 93 ? -3.521 -10.270 9.864 1.00 95.81 93 ALA A O 1
ATOM 699 N N . SER A 1 94 ? -4.317 -9.979 11.951 1.00 96.12 94 SER A N 1
ATOM 700 C CA . SER A 1 94 ? -4.630 -11.394 12.227 1.00 96.12 94 SER A CA 1
ATOM 701 C C . SER A 1 94 ? -5.770 -11.976 11.385 1.00 96.12 94 SER A C 1
ATOM 703 O O . SER A 1 94 ? -6.059 -13.167 11.469 1.00 96.12 94 SER A O 1
ATOM 705 N N . TYR A 1 95 ? -6.410 -11.156 10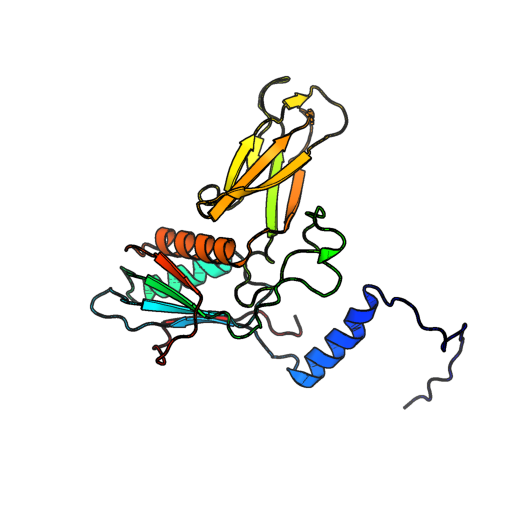.543 1.00 96.62 95 TYR A N 1
ATOM 706 C CA . TYR A 1 95 ? -7.396 -11.632 9.574 1.00 96.62 95 TYR A CA 1
ATOM 707 C C . TYR A 1 95 ? -6.786 -12.614 8.561 1.00 96.62 95 TYR A C 1
ATOM 709 O O . TYR A 1 95 ? -7.483 -13.503 8.077 1.00 96.62 95 TYR A O 1
ATOM 717 N N . PHE A 1 96 ? -5.493 -12.461 8.253 1.00 95.75 96 PHE A N 1
ATOM 718 C CA . PHE A 1 96 ? -4.701 -13.443 7.514 1.00 95.75 96 PHE A CA 1
ATOM 719 C C . PHE A 1 96 ? -3.661 -14.080 8.438 1.00 95.75 96 PHE A C 1
ATOM 721 O O . PHE A 1 96 ? -3.301 -13.518 9.473 1.00 95.75 96 PHE A O 1
ATOM 728 N N . ASP A 1 97 ? -3.159 -15.243 8.033 1.00 93.31 97 ASP A N 1
ATOM 729 C CA . ASP A 1 97 ? -2.005 -15.863 8.672 1.00 93.31 97 ASP A CA 1
ATOM 730 C C . ASP A 1 97 ? -0.697 -15.097 8.372 1.00 93.31 97 ASP A C 1
ATOM 732 O O . ASP A 1 97 ? -0.663 -14.048 7.717 1.00 93.31 97 ASP A O 1
ATOM 736 N N . GLU A 1 98 ? 0.418 -15.612 8.889 1.00 89.06 98 GLU A N 1
ATOM 737 C CA . GLU A 1 98 ? 1.737 -15.017 8.675 1.00 89.06 98 GLU A CA 1
ATOM 738 C C . GLU A 1 98 ? 2.368 -15.388 7.323 1.00 89.06 98 GLU A C 1
ATOM 740 O O . GLU A 1 98 ? 3.440 -14.873 6.985 1.00 89.06 98 GLU A O 1
ATOM 745 N N . GLN A 1 99 ? 1.725 -16.242 6.519 1.00 91.12 99 GLN A N 1
ATOM 746 C CA . GLN A 1 99 ? 2.240 -16.645 5.220 1.00 91.12 99 GLN A CA 1
ATOM 747 C C . GLN A 1 99 ? 1.998 -15.540 4.185 1.00 91.12 99 GLN A C 1
ATOM 749 O O . GLN A 1 99 ? 1.003 -15.489 3.465 1.00 91.12 99 GLN A O 1
ATOM 754 N N . ILE A 1 100 ? 2.988 -14.662 4.043 1.00 89.75 100 ILE A N 1
ATOM 755 C CA . ILE A 1 100 ? 2.898 -13.525 3.118 1.00 89.75 100 ILE A CA 1
ATOM 756 C C . ILE A 1 100 ? 3.209 -13.885 1.654 1.00 89.75 100 ILE A C 1
ATOM 758 O O . ILE A 1 100 ? 2.932 -13.094 0.751 1.00 89.75 100 ILE A O 1
ATOM 762 N N . LEU A 1 101 ? 3.817 -15.046 1.384 1.00 91.00 101 LEU A N 1
ATOM 763 C CA . LEU A 1 101 ? 4.130 -15.494 0.024 1.00 91.00 101 LEU A CA 1
ATOM 764 C C . LEU A 1 101 ? 3.227 -16.660 -0.392 1.00 91.00 101 LEU A C 1
ATOM 766 O O . LEU A 1 101 ? 3.196 -17.680 0.303 1.00 91.00 101 LEU A O 1
ATOM 770 N N . PRO A 1 102 ? 2.552 -16.560 -1.553 1.00 87.88 102 PRO A N 1
ATOM 771 C CA . PRO A 1 102 ? 1.880 -17.702 -2.153 1.00 87.88 102 PRO A CA 1
ATOM 772 C C . PRO A 1 102 ? 2.840 -18.886 -2.352 1.00 87.88 102 PRO A C 1
ATOM 774 O O . PRO A 1 102 ? 4.022 -18.663 -2.626 1.00 87.88 102 PRO A O 1
ATOM 777 N N . PRO A 1 103 ? 2.350 -20.134 -2.293 1.00 88.81 103 PRO A N 1
ATOM 778 C CA . PRO A 1 103 ? 3.171 -21.305 -2.584 1.00 88.81 103 PRO A CA 1
ATOM 779 C C . PRO A 1 103 ? 3.912 -21.184 -3.926 1.00 88.81 103 PRO A C 1
ATOM 781 O O . PRO A 1 103 ? 3.355 -20.673 -4.903 1.00 88.81 103 PRO A O 1
ATOM 784 N N . ALA A 1 104 ? 5.157 -21.666 -3.979 1.00 87.81 104 ALA A N 1
ATOM 785 C CA . ALA A 1 104 ? 6.066 -21.579 -5.126 1.00 87.81 104 ALA A CA 1
ATOM 786 C C . ALA A 1 104 ? 6.570 -20.160 -5.467 1.00 87.81 104 ALA A C 1
ATOM 788 O O . ALA A 1 104 ? 7.358 -19.995 -6.410 1.00 87.81 104 ALA A O 1
ATOM 789 N N . PHE A 1 105 ? 6.178 -19.108 -4.733 1.00 87.69 105 PHE A N 1
ATOM 790 C CA . PHE A 1 105 ? 6.714 -17.769 -4.994 1.00 87.69 105 PHE A CA 1
ATOM 791 C C . PHE A 1 105 ? 8.185 -17.619 -4.578 1.00 87.69 105 PHE A C 1
ATOM 793 O O . PHE A 1 105 ? 8.927 -16.835 -5.179 1.00 87.69 105 PHE A O 1
ATOM 800 N N . GLU A 1 106 ? 8.630 -18.422 -3.623 1.00 83.94 106 GLU A N 1
ATOM 801 C CA . GLU A 1 106 ? 10.008 -18.535 -3.155 1.00 83.94 106 GLU A CA 1
ATOM 802 C C . GLU A 1 106 ? 10.985 -19.032 -4.234 1.00 83.94 106 GLU A C 1
ATOM 804 O O . GLU A 1 106 ? 12.177 -18.748 -4.158 1.00 83.94 106 GLU A O 1
ATOM 809 N N . GLN A 1 107 ? 10.494 -19.691 -5.291 1.00 89.44 107 GLN A N 1
ATOM 810 C CA . GLN A 1 107 ? 11.324 -20.237 -6.377 1.00 89.44 107 GLN A CA 1
ATOM 811 C C . GLN A 1 107 ? 11.968 -19.160 -7.268 1.00 89.44 107 GLN A C 1
ATOM 813 O O . GLN A 1 107 ? 12.892 -19.449 -8.025 1.00 89.44 107 GLN A O 1
ATOM 818 N N . GLN A 1 108 ? 11.487 -17.914 -7.206 1.00 87.31 108 GLN A N 1
ATOM 819 C CA . GLN A 1 108 ? 12.063 -16.780 -7.941 1.00 87.31 108 GLN A CA 1
ATOM 820 C C . GLN A 1 108 ? 12.321 -15.608 -6.984 1.00 87.31 108 GLN A C 1
ATOM 822 O O . GLN A 1 108 ? 11.633 -14.587 -7.054 1.00 87.31 108 GLN A O 1
ATOM 827 N N . PRO A 1 109 ? 13.314 -15.726 -6.083 1.00 82.81 109 PRO A N 1
ATOM 828 C CA . PRO A 1 109 ? 13.527 -14.758 -5.005 1.00 82.81 109 PRO A CA 1
ATOM 829 C C . PRO A 1 109 ? 13.996 -13.383 -5.507 1.00 82.81 109 PRO A C 1
ATOM 831 O O . PRO A 1 109 ? 13.885 -12.395 -4.792 1.00 82.81 109 PRO A O 1
ATOM 834 N N . LYS A 1 110 ? 14.504 -13.309 -6.746 1.00 84.31 110 LYS A N 1
ATOM 835 C CA . LYS A 1 110 ? 14.962 -12.067 -7.390 1.00 84.31 110 LYS A CA 1
ATOM 836 C C . LYS A 1 110 ? 13.878 -11.356 -8.209 1.00 84.31 110 LYS A C 1
ATOM 838 O O . LYS A 1 110 ? 14.142 -10.290 -8.755 1.00 84.31 110 LYS A O 1
ATOM 843 N N . GLU A 1 111 ? 12.685 -11.938 -8.346 1.00 89.31 111 GLU A N 1
ATOM 844 C CA . GLU A 1 111 ? 11.621 -11.327 -9.142 1.00 89.31 111 GLU A CA 1
ATOM 845 C C . GLU A 1 111 ? 10.955 -10.181 -8.368 1.00 89.31 111 GLU A C 1
ATOM 847 O O . GLU A 1 111 ? 10.197 -10.387 -7.416 1.00 89.31 111 GLU A O 1
ATOM 852 N N . ALA A 1 112 ? 11.240 -8.956 -8.807 1.00 89.56 112 ALA A N 1
ATOM 853 C CA . ALA A 1 112 ? 10.754 -7.720 -8.204 1.00 89.56 112 ALA A CA 1
ATOM 854 C C . ALA A 1 112 ? 9.452 -7.202 -8.850 1.00 89.56 112 ALA A C 1
ATOM 856 O O . ALA A 1 112 ? 8.954 -6.127 -8.488 1.00 89.56 112 ALA A O 1
ATOM 857 N N . ALA A 1 113 ? 8.884 -7.928 -9.816 1.00 91.44 113 ALA A N 1
ATOM 858 C CA . ALA A 1 113 ? 7.632 -7.560 -10.453 1.00 91.44 113 ALA A CA 1
ATOM 859 C C . ALA A 1 113 ? 6.458 -7.522 -9.463 1.00 91.44 113 ALA A C 1
ATOM 861 O O . ALA A 1 113 ? 6.287 -8.372 -8.589 1.00 91.44 113 ALA A O 1
ATOM 862 N N . ALA A 1 114 ? 5.588 -6.530 -9.646 1.00 93.56 114 ALA A N 1
ATOM 863 C CA . ALA A 1 114 ? 4.465 -6.275 -8.748 1.00 93.56 114 ALA A CA 1
ATOM 864 C C . ALA A 1 114 ? 3.401 -7.385 -8.739 1.00 93.56 114 ALA A C 1
ATOM 866 O O . ALA A 1 114 ? 2.676 -7.515 -7.760 1.00 93.56 114 ALA A O 1
ATOM 867 N N . PHE A 1 115 ? 3.310 -8.210 -9.790 1.00 92.31 115 PHE A N 1
ATOM 868 C CA . PHE A 1 115 ? 2.396 -9.361 -9.804 1.00 92.31 115 PHE A CA 1
ATOM 869 C C . PHE A 1 115 ? 2.832 -10.483 -8.845 1.00 92.31 115 PHE A C 1
ATOM 871 O O . PHE A 1 115 ? 2.062 -11.414 -8.623 1.00 92.31 115 PHE A O 1
ATOM 878 N N . ARG A 1 116 ? 4.043 -10.390 -8.270 1.00 92.44 116 ARG A N 1
ATOM 879 C CA . ARG A 1 116 ? 4.530 -11.246 -7.180 1.00 92.44 116 ARG A CA 1
ATOM 880 C C . ARG A 1 116 ? 4.630 -10.517 -5.842 1.00 92.44 116 ARG A C 1
ATOM 882 O O . ARG A 1 116 ? 5.419 -10.921 -4.992 1.00 92.44 116 ARG A O 1
ATOM 889 N N . ALA A 1 117 ? 3.903 -9.415 -5.660 1.00 93.56 117 ALA A N 1
ATOM 890 C CA . ALA A 1 117 ? 3.859 -8.747 -4.366 1.00 93.56 117 ALA A CA 1
ATOM 891 C C . ALA A 1 117 ? 3.375 -9.705 -3.269 1.00 93.56 117 ALA A C 1
ATOM 893 O O . ALA A 1 117 ? 2.528 -10.565 -3.512 1.00 93.56 117 ALA A O 1
ATOM 894 N N . ALA A 1 118 ? 3.952 -9.558 -2.077 1.00 92.50 118 ALA A N 1
ATOM 895 C CA . ALA A 1 118 ? 3.528 -10.305 -0.904 1.00 92.50 118 ALA A CA 1
ATOM 896 C C . ALA A 1 118 ? 2.089 -9.928 -0.515 1.00 92.50 118 ALA A C 1
ATOM 898 O O . ALA A 1 118 ? 1.639 -8.807 -0.771 1.00 92.50 118 ALA A O 1
ATOM 899 N N . ILE A 1 119 ? 1.382 -10.861 0.109 1.00 93.69 119 ILE A N 1
ATOM 900 C CA . ILE A 1 119 ? 0.022 -10.695 0.618 1.00 93.69 119 ILE A CA 1
ATOM 901 C C . ILE A 1 119 ? 0.103 -10.283 2.091 1.00 93.69 119 ILE A C 1
ATOM 903 O O . ILE A 1 119 ? 0.976 -10.735 2.828 1.00 93.69 119 ILE A O 1
ATOM 907 N N . SER A 1 120 ? -0.791 -9.399 2.521 1.00 94.75 120 SER A N 1
ATOM 908 C CA . SER A 1 120 ? -0.959 -9.015 3.923 1.00 94.75 120 SER A CA 1
ATOM 909 C C . SER A 1 120 ? -2.393 -8.548 4.159 1.00 94.75 120 SER A C 1
ATOM 911 O O . SER A 1 120 ? -3.029 -8.027 3.241 1.00 94.75 120 SER A O 1
ATOM 913 N N . ALA A 1 121 ? -2.906 -8.714 5.382 1.00 96.56 121 ALA A N 1
ATOM 914 C CA . ALA A 1 121 ? -4.238 -8.217 5.730 1.00 96.56 121 ALA A CA 1
ATOM 915 C C . ALA A 1 121 ? -4.285 -6.679 5.728 1.00 96.56 121 ALA A C 1
ATOM 917 O O . ALA A 1 121 ? -5.262 -6.085 5.275 1.00 96.56 121 ALA A O 1
ATOM 918 N N . PHE A 1 122 ? -3.205 -6.028 6.176 1.00 97.44 122 PHE A N 1
ATOM 919 C CA . PHE A 1 122 ? -2.990 -4.598 5.978 1.00 97.44 122 PHE A CA 1
ATOM 920 C C . PHE A 1 122 ? -2.093 -4.388 4.758 1.00 97.44 122 PHE A C 1
ATOM 922 O O . PHE A 1 122 ? -0.872 -4.544 4.836 1.00 97.44 122 PHE A O 1
ATOM 929 N N . ALA A 1 123 ? -2.709 -4.110 3.611 1.00 95.56 123 ALA A N 1
ATOM 930 C CA . ALA A 1 123 ? -2.023 -3.895 2.344 1.00 95.56 123 ALA A CA 1
ATOM 931 C C . ALA A 1 123 ? -2.326 -2.494 1.818 1.00 95.56 123 ALA A C 1
ATOM 933 O O . ALA A 1 123 ? -3.473 -2.062 1.801 1.00 95.56 123 ALA A O 1
ATOM 934 N N . VAL A 1 124 ? -1.297 -1.782 1.361 1.00 95.38 124 VAL A N 1
ATOM 935 C CA . VAL A 1 124 ? -1.446 -0.424 0.819 1.00 95.38 124 VAL A CA 1
ATOM 936 C C . VAL A 1 124 ? -0.779 -0.361 -0.545 1.00 95.38 124 VAL A C 1
ATOM 938 O O . VAL A 1 124 ? 0.321 -0.880 -0.739 1.00 95.38 124 VAL A O 1
ATOM 941 N N . ASN A 1 125 ? -1.454 0.250 -1.521 1.00 94.88 125 ASN A N 1
ATOM 942 C CA . ASN A 1 125 ? -1.002 0.322 -2.914 1.00 94.88 125 ASN A CA 1
ATOM 943 C C . ASN A 1 125 ? -0.676 -1.067 -3.502 1.00 94.88 125 ASN A C 1
ATOM 945 O O . ASN A 1 125 ? 0.272 -1.219 -4.278 1.00 94.88 125 ASN A O 1
ATOM 949 N N . ARG A 1 126 ? -1.463 -2.092 -3.144 1.00 95.12 126 ARG A N 1
ATOM 950 C CA . ARG A 1 126 ? -1.252 -3.490 -3.569 1.00 95.12 126 ARG A CA 1
ATOM 951 C C . ARG A 1 126 ? 0.134 -4.033 -3.184 1.00 95.12 126 ARG A C 1
ATOM 953 O O . ARG A 1 126 ? 0.734 -4.770 -3.964 1.00 95.12 126 ARG A O 1
ATOM 960 N N . ASN A 1 127 ? 0.674 -3.601 -2.039 1.00 94.69 127 ASN A N 1
ATOM 961 C CA . ASN A 1 127 ? 2.022 -3.945 -1.567 1.00 94.69 127 ASN A CA 1
ATOM 962 C C . ASN A 1 127 ? 3.100 -3.695 -2.629 1.00 94.69 127 ASN A C 1
ATOM 964 O O . ASN A 1 127 ? 4.020 -4.488 -2.850 1.00 94.69 127 ASN A O 1
ATOM 968 N N . SER A 1 128 ? 2.952 -2.574 -3.332 1.00 94.38 128 SER A N 1
ATOM 969 C CA . SER A 1 128 ? 3.822 -2.170 -4.423 1.00 94.38 128 SER A CA 1
ATOM 970 C C . SER A 1 128 ? 4.059 -0.666 -4.398 1.00 94.38 128 SER A C 1
ATOM 972 O O . SER A 1 128 ? 3.204 0.107 -3.968 1.00 94.38 128 SER A O 1
ATOM 974 N N . TYR A 1 129 ? 5.211 -0.248 -4.908 1.00 93.44 129 TYR A N 1
ATOM 975 C CA . TYR A 1 129 ? 5.548 1.158 -5.110 1.00 93.44 129 TYR A CA 1
ATOM 976 C C . TYR A 1 129 ? 5.822 1.418 -6.591 1.00 93.44 129 TYR A C 1
ATOM 978 O O . TYR A 1 129 ? 6.109 0.497 -7.364 1.00 93.44 129 TYR A O 1
ATOM 986 N N . VAL A 1 130 ? 5.698 2.679 -7.004 1.00 94.00 130 VAL A N 1
ATOM 987 C CA . VAL A 1 130 ? 5.924 3.111 -8.387 1.00 94.00 130 VAL A CA 1
ATOM 988 C C . VAL A 1 130 ? 7.100 4.074 -8.423 1.00 94.00 130 VAL A C 1
ATOM 990 O O . VAL A 1 130 ? 7.099 5.086 -7.728 1.00 94.00 130 VAL A O 1
ATOM 993 N N . VAL A 1 131 ? 8.088 3.756 -9.257 1.00 95.06 131 VAL A N 1
ATOM 994 C CA . VAL A 1 131 ? 9.215 4.633 -9.566 1.00 95.06 131 VAL A CA 1
ATOM 995 C C . VAL A 1 131 ? 8.902 5.409 -10.835 1.00 95.06 131 VAL A C 1
ATOM 997 O O . VAL A 1 131 ? 8.673 4.819 -11.892 1.00 95.06 131 VAL A O 1
ATOM 1000 N N . HIS A 1 132 ? 8.895 6.730 -10.714 1.00 96.38 132 HIS A N 1
ATOM 1001 C CA . HIS A 1 132 ? 8.747 7.675 -11.808 1.00 96.38 132 HIS A CA 1
ATOM 1002 C C . HIS A 1 132 ? 10.139 8.116 -12.255 1.00 96.38 132 HIS A C 1
ATOM 1004 O O . HIS A 1 132 ? 10.873 8.720 -11.471 1.00 96.38 132 HIS A O 1
ATOM 1010 N N . LEU A 1 133 ? 10.494 7.821 -13.504 1.00 96.75 133 LEU A N 1
ATOM 1011 C CA . LEU A 1 133 ? 11.793 8.152 -14.087 1.00 96.75 133 LEU A CA 1
ATOM 1012 C C . LEU A 1 133 ? 11.618 9.145 -15.225 1.00 96.75 133 LEU A C 1
ATOM 1014 O O . LEU A 1 133 ? 10.742 8.977 -16.065 1.00 96.75 133 LEU A O 1
ATOM 1018 N N . GLY A 1 134 ? 12.457 10.168 -15.284 1.00 97.12 134 GLY A N 1
ATOM 1019 C CA . GLY A 1 134 ? 12.488 11.098 -16.407 1.00 97.12 134 GLY A CA 1
ATOM 1020 C C . GLY A 1 134 ? 13.889 11.645 -16.647 1.00 97.12 134 GLY A C 1
ATOM 1021 O O . GLY A 1 134 ? 14.747 11.510 -15.779 1.00 97.12 134 GLY A O 1
ATOM 1022 N N . PRO A 1 135 ? 14.140 12.262 -17.807 1.00 97.69 135 PRO A N 1
ATOM 1023 C CA . PRO A 1 135 ? 15.432 12.872 -18.085 1.00 97.69 135 PRO A CA 1
ATOM 1024 C C . PRO A 1 135 ? 15.674 14.089 -17.189 1.00 97.69 135 PRO A C 1
ATOM 1026 O O . PRO A 1 135 ? 14.735 14.779 -16.783 1.00 97.69 135 PRO A O 1
ATOM 1029 N N . GLY A 1 136 ? 16.938 14.363 -16.896 1.00 97.00 136 GLY A N 1
ATOM 1030 C CA . GLY A 1 136 ? 17.409 15.589 -16.268 1.00 97.00 136 GLY A CA 1
ATOM 1031 C C . GLY A 1 136 ? 17.401 16.794 -17.219 1.00 97.00 136 GLY A C 1
ATOM 1032 O O . GLY A 1 136 ? 17.043 16.678 -18.401 1.00 97.00 136 GLY A O 1
ATOM 1033 N N . PRO A 1 137 ? 17.753 17.988 -16.711 1.00 95.81 137 PRO A N 1
ATOM 1034 C CA . PRO A 1 137 ? 17.849 19.206 -17.515 1.00 95.81 137 PRO A CA 1
ATOM 1035 C C . PRO A 1 137 ? 19.043 19.199 -18.478 1.00 95.81 137 PRO A C 1
ATOM 1037 O O . PRO A 1 137 ? 18.917 19.767 -19.555 1.00 95.81 137 PRO A O 1
ATOM 1040 N N . GLU A 1 138 ? 20.104 18.445 -18.196 1.00 97.00 138 GLU A N 1
ATOM 1041 C CA . GLU A 1 138 ? 21.309 18.380 -19.031 1.00 97.00 138 GLU A CA 1
ATOM 1042 C C . GLU A 1 138 ? 21.587 16.953 -19.501 1.00 97.00 138 GLU A C 1
ATOM 1044 O O . GLU A 1 138 ? 21.286 15.993 -18.789 1.00 97.00 138 GLU A O 1
ATOM 1049 N N . VAL A 1 139 ? 22.148 16.822 -20.704 1.00 97.44 139 VAL A N 1
ATOM 1050 C CA . VAL A 1 139 ? 22.752 15.565 -21.173 1.00 97.44 139 VAL A CA 1
ATOM 1051 C C . VAL A 1 139 ? 23.974 15.257 -20.304 1.00 97.44 139 VAL A C 1
ATOM 1053 O O . VAL A 1 139 ? 24.625 16.174 -19.814 1.00 97.44 139 VAL A O 1
ATOM 1056 N N . ASP A 1 140 ? 24.219 13.975 -20.040 1.00 97.12 140 ASP A N 1
ATOM 1057 C CA . ASP A 1 140 ? 25.241 13.449 -19.120 1.00 97.12 140 ASP A CA 1
ATOM 1058 C C . ASP A 1 140 ? 25.033 13.815 -17.635 1.00 97.12 140 ASP A C 1
ATOM 1060 O O . ASP A 1 140 ? 25.697 13.271 -16.752 1.00 97.12 140 ASP A O 1
ATOM 1064 N N . GLY A 1 141 ? 24.040 14.656 -17.328 1.00 97.69 141 GLY A N 1
ATOM 1065 C CA . GLY A 1 141 ? 23.565 14.923 -15.973 1.00 97.69 141 GLY A CA 1
ATOM 1066 C C . GLY A 1 141 ? 22.607 13.846 -15.441 1.00 97.69 141 GLY A C 1
ATOM 1067 O O . GLY A 1 141 ? 22.087 13.023 -16.207 1.00 97.69 141 GLY A O 1
ATOM 1068 N N . PRO A 1 142 ? 22.303 13.849 -14.130 1.00 97.62 142 PRO A N 1
ATOM 1069 C CA . PRO A 1 142 ? 21.440 12.842 -13.528 1.00 97.62 142 PRO A CA 1
ATOM 1070 C C . PRO A 1 142 ? 20.010 12.914 -14.069 1.00 97.62 142 PRO A C 1
ATOM 1072 O O . PRO A 1 142 ? 19.456 13.995 -14.290 1.00 97.62 142 PRO A O 1
ATOM 1075 N N . GLY A 1 143 ? 19.378 11.754 -14.238 1.00 97.19 143 GLY A N 1
ATOM 1076 C CA . GLY A 1 143 ? 17.938 11.682 -14.468 1.00 97.19 143 GLY A CA 1
ATOM 1077 C C . GLY A 1 143 ? 17.145 12.113 -13.229 1.00 97.19 143 GLY A C 1
ATOM 1078 O O . GLY A 1 143 ? 17.669 12.245 -12.123 1.00 97.19 143 GLY A O 1
ATOM 1079 N N . ARG A 1 144 ? 15.840 12.321 -13.393 1.00 96.81 144 ARG A N 1
ATOM 1080 C CA . ARG A 1 144 ? 14.899 12.566 -12.295 1.00 96.81 144 ARG A CA 1
ATOM 1081 C C . ARG A 1 144 ? 14.270 11.254 -11.852 1.00 96.81 144 ARG A C 1
ATOM 1083 O O . ARG A 1 144 ? 13.646 10.571 -12.661 1.00 96.81 144 ARG A O 1
ATOM 1090 N N . VAL A 1 145 ? 14.362 10.960 -10.559 1.00 96.12 145 VAL A N 1
ATOM 1091 C CA . VAL A 1 145 ? 13.722 9.807 -9.917 1.00 96.12 145 VAL A CA 1
ATOM 1092 C C . VAL A 1 145 ? 12.763 10.316 -8.850 1.00 96.12 145 VAL A C 1
ATOM 1094 O O . VAL A 1 145 ? 13.147 11.131 -8.015 1.00 96.12 145 VAL A O 1
ATOM 1097 N N . ARG A 1 146 ? 11.510 9.858 -8.878 1.00 93.81 146 ARG A N 1
ATOM 1098 C CA . ARG A 1 146 ? 10.519 10.144 -7.831 1.00 93.81 146 ARG A CA 1
ATOM 1099 C C . ARG A 1 146 ? 9.771 8.878 -7.446 1.00 93.81 146 ARG A C 1
ATOM 1101 O O . ARG A 1 146 ? 9.426 8.072 -8.308 1.00 93.81 146 ARG A O 1
ATOM 1108 N N . VAL A 1 147 ? 9.481 8.735 -6.161 1.00 90.75 147 VAL A N 1
ATOM 1109 C CA . VAL A 1 147 ? 8.657 7.659 -5.602 1.00 90.75 147 VAL A CA 1
ATOM 1110 C C . VAL A 1 147 ? 7.691 8.285 -4.605 1.00 90.75 147 VAL A C 1
ATOM 1112 O O . VAL A 1 147 ? 8.015 9.284 -3.968 1.00 90.75 147 VAL A O 1
ATOM 1115 N N . LEU A 1 148 ? 6.487 7.728 -4.490 1.00 76.56 148 LEU A N 1
ATOM 1116 C CA . LEU A 1 148 ? 5.588 8.096 -3.401 1.00 76.56 148 LEU A CA 1
ATOM 1117 C C . LEU A 1 148 ? 6.183 7.624 -2.063 1.00 76.56 148 LEU A C 1
ATOM 1119 O O . LEU A 1 148 ? 6.586 6.469 -1.965 1.00 76.56 148 LEU A O 1
ATOM 1123 N N . ALA A 1 149 ? 6.145 8.487 -1.044 1.00 72.75 149 ALA A N 1
ATOM 1124 C CA . ALA A 1 149 ? 6.725 8.258 0.286 1.00 72.75 149 ALA A CA 1
ATOM 1125 C C . ALA A 1 149 ? 8.261 8.231 0.296 1.00 72.75 149 ALA A C 1
ATOM 1127 O O . ALA A 1 149 ? 8.886 7.269 0.726 1.00 72.75 149 ALA A O 1
ATOM 1128 N N . ASP A 1 150 ? 8.860 9.319 -0.177 1.00 71.88 150 ASP A N 1
ATOM 1129 C CA . ASP A 1 150 ? 10.292 9.629 -0.094 1.00 71.88 150 ASP A CA 1
ATOM 1130 C C . ASP A 1 150 ? 10.833 9.768 1.344 1.00 71.88 150 ASP A C 1
ATOM 1132 O O . ASP A 1 150 ? 12.038 9.737 1.560 1.00 71.88 150 ASP A O 1
ATOM 1136 N N . ASP A 1 151 ? 9.951 9.863 2.337 1.00 74.44 151 ASP A N 1
ATOM 1137 C CA . ASP A 1 151 ? 10.268 9.737 3.762 1.00 74.44 151 ASP A CA 1
ATOM 1138 C C . ASP A 1 151 ? 10.508 8.286 4.204 1.00 74.44 151 ASP A C 1
ATOM 1140 O O . ASP A 1 151 ? 11.264 8.041 5.141 1.00 74.44 151 ASP A O 1
ATOM 1144 N N . TYR A 1 152 ? 9.900 7.316 3.519 1.00 79.50 152 TYR A N 1
ATOM 1145 C CA . TYR A 1 152 ? 10.133 5.888 3.741 1.00 79.50 152 TYR A CA 1
ATOM 1146 C C . TYR A 1 152 ? 11.157 5.305 2.755 1.00 79.50 152 TYR A C 1
ATOM 1148 O O . TYR A 1 152 ? 11.976 4.461 3.127 1.00 79.50 152 TYR A O 1
ATOM 1156 N N . VAL A 1 153 ? 11.124 5.757 1.500 1.00 87.19 153 VAL A N 1
ATOM 1157 C CA . VAL A 1 153 ? 11.956 5.250 0.408 1.00 87.19 153 VAL A CA 1
ATOM 1158 C C . VAL A 1 153 ? 13.223 6.086 0.267 1.00 87.19 153 VAL A C 1
ATOM 1160 O O . VAL A 1 153 ? 13.172 7.245 -0.138 1.00 87.19 153 VAL A O 1
ATOM 1163 N N . ARG A 1 154 ? 14.380 5.473 0.517 1.00 90.94 154 ARG A N 1
ATOM 1164 C CA . ARG A 1 154 ? 15.695 6.095 0.321 1.00 90.94 154 ARG A CA 1
ATOM 1165 C C . ARG A 1 154 ? 16.181 5.839 -1.098 1.00 90.94 154 ARG A C 1
ATOM 1167 O O . ARG A 1 154 ? 16.358 4.689 -1.493 1.00 90.94 154 ARG A O 1
ATOM 1174 N N . ILE A 1 155 ? 16.384 6.905 -1.866 1.00 94.06 155 ILE A N 1
ATOM 1175 C CA . ILE A 1 155 ? 16.721 6.822 -3.291 1.00 94.06 155 ILE A CA 1
ATOM 1176 C C . ILE A 1 155 ? 18.213 7.092 -3.495 1.00 94.06 155 ILE A C 1
ATOM 1178 O O . ILE A 1 155 ? 18.688 8.194 -3.241 1.00 94.06 155 ILE A O 1
ATOM 1182 N N . ASP A 1 156 ? 18.925 6.107 -4.034 1.00 95.69 156 ASP A N 1
ATOM 1183 C CA . ASP A 1 156 ? 20.257 6.259 -4.617 1.00 95.69 156 ASP A CA 1
ATOM 1184 C C . ASP A 1 156 ? 20.108 6.378 -6.143 1.00 95.69 156 ASP A C 1
ATOM 1186 O O . ASP A 1 156 ? 19.875 5.396 -6.859 1.00 95.69 156 ASP A O 1
ATOM 1190 N N . ASN A 1 157 ? 20.133 7.619 -6.633 1.00 97.00 157 ASN A N 1
ATOM 1191 C CA . ASN A 1 157 ? 19.940 7.931 -8.043 1.00 97.00 157 ASN A CA 1
ATOM 1192 C C . ASN A 1 157 ? 21.283 7.977 -8.779 1.00 97.00 157 ASN A C 1
ATOM 1194 O O . ASN A 1 157 ? 22.020 8.955 -8.689 1.00 97.00 157 ASN A O 1
ATOM 1198 N N . ARG A 1 158 ? 21.537 6.943 -9.576 1.00 97.62 158 ARG A N 1
ATOM 1199 C CA . ARG A 1 158 ? 22.723 6.775 -10.424 1.00 97.62 158 ARG A CA 1
ATOM 1200 C C . ARG A 1 158 ? 22.353 6.765 -11.909 1.00 97.62 158 ARG A C 1
ATOM 1202 O O . ARG A 1 158 ? 23.045 6.172 -12.737 1.00 97.62 158 ARG A O 1
ATOM 1209 N N . THR A 1 159 ? 21.203 7.341 -12.250 1.00 98.00 159 THR A N 1
ATOM 1210 C CA . THR A 1 159 ? 20.767 7.456 -13.643 1.00 98.00 159 THR A CA 1
ATOM 1211 C C . THR A 1 159 ? 21.550 8.542 -14.364 1.00 98.00 159 THR A C 1
ATOM 1213 O O . THR A 1 159 ? 21.975 9.517 -13.749 1.00 98.00 159 THR A O 1
ATOM 1216 N N . VAL A 1 160 ? 21.685 8.403 -15.680 1.00 98.06 160 VAL A N 1
ATOM 1217 C CA . VAL A 1 160 ? 22.294 9.419 -16.548 1.00 98.06 160 VAL A CA 1
ATOM 1218 C C . VAL A 1 160 ? 21.307 9.788 -17.645 1.00 98.06 160 VAL A C 1
ATOM 1220 O O . VAL A 1 160 ? 20.627 8.924 -18.200 1.00 98.06 160 VAL A O 1
ATOM 1223 N N . THR A 1 161 ? 21.215 11.070 -17.968 1.00 98.44 161 THR A N 1
ATOM 1224 C CA . THR A 1 161 ? 20.393 11.557 -19.073 1.00 98.44 161 THR A CA 1
ATOM 1225 C C . THR A 1 161 ? 21.164 11.408 -20.376 1.00 98.44 161 THR A C 1
ATOM 1227 O O . THR A 1 161 ? 22.144 12.113 -20.588 1.00 98.44 161 THR A O 1
ATOM 1230 N N . SER A 1 162 ? 20.740 10.509 -21.262 1.00 97.88 162 SER A N 1
ATOM 1231 C CA . SER A 1 162 ? 21.425 10.301 -22.543 1.00 97.88 162 SER A CA 1
ATOM 1232 C C . SER A 1 162 ? 20.902 11.251 -23.632 1.00 97.88 162 SER A C 1
ATOM 1234 O O . SER A 1 162 ? 19.734 11.651 -23.589 1.00 97.88 162 SER A O 1
ATOM 1236 N N . PRO A 1 163 ? 21.709 11.581 -24.661 1.00 96.94 163 PRO A N 1
ATOM 1237 C CA . PRO A 1 163 ? 21.254 12.402 -25.790 1.00 96.94 163 PRO A CA 1
ATOM 1238 C C . PRO A 1 163 ? 20.079 11.779 -26.568 1.00 96.94 163 PRO A C 1
ATOM 1240 O O . PRO A 1 163 ? 19.281 12.498 -27.168 1.00 96.94 163 PRO A O 1
ATOM 1243 N N . GLY A 1 164 ? 19.982 10.444 -26.556 1.00 95.00 164 GLY A N 1
ATOM 1244 C CA . GLY A 1 164 ? 18.982 9.648 -27.267 1.00 95.00 164 GLY A CA 1
ATOM 1245 C C . GLY A 1 164 ? 19.114 8.148 -26.961 1.00 95.00 164 GLY A C 1
ATOM 1246 O O . GLY A 1 164 ? 19.740 7.764 -25.969 1.00 95.00 164 GLY A O 1
ATOM 1247 N N . GLY A 1 165 ? 18.537 7.307 -27.825 1.00 94.88 165 GLY A N 1
ATOM 1248 C CA . GLY A 1 165 ? 18.546 5.842 -27.696 1.00 94.88 165 GLY A CA 1
ATOM 1249 C C . GLY A 1 165 ? 17.382 5.281 -26.864 1.00 94.88 165 GLY A C 1
ATOM 1250 O O . GLY A 1 165 ? 16.501 6.034 -26.449 1.00 94.88 165 GLY A O 1
ATOM 1251 N N . PRO A 1 166 ? 17.326 3.955 -26.645 1.00 95.44 166 PRO A N 1
ATOM 1252 C CA . PRO A 1 166 ? 16.319 3.345 -25.784 1.00 95.44 166 PRO A CA 1
ATOM 1253 C C . PRO A 1 166 ? 16.632 3.589 -24.295 1.00 95.44 166 PRO A C 1
ATOM 1255 O O . PRO A 1 166 ? 17.801 3.571 -23.902 1.00 95.44 166 PRO A O 1
ATOM 1258 N N . PRO A 1 167 ? 15.613 3.769 -23.436 1.00 96.06 167 PRO A N 1
ATOM 1259 C CA . PRO A 1 167 ? 15.823 3.826 -21.994 1.00 96.06 167 PRO A CA 1
ATOM 1260 C C . PRO A 1 167 ? 16.289 2.471 -21.450 1.00 96.06 167 PRO A C 1
ATOM 1262 O O . PRO A 1 167 ? 15.744 1.428 -21.811 1.00 96.06 167 PRO A O 1
ATOM 1265 N N . THR A 1 168 ? 17.264 2.484 -20.539 1.00 97.00 168 THR A N 1
ATOM 1266 C CA . THR A 1 168 ? 17.843 1.267 -19.933 1.00 97.00 168 THR A CA 1
ATOM 1267 C C . THR A 1 168 ? 17.800 1.248 -18.396 1.00 97.00 168 THR A C 1
ATOM 1269 O O . THR A 1 168 ? 18.786 0.866 -17.760 1.00 97.00 168 THR A O 1
ATOM 1272 N N . PRO A 1 169 ? 16.687 1.645 -17.748 1.00 95.44 169 PRO A N 1
ATOM 1273 C CA . PRO A 1 169 ? 16.649 1.741 -16.299 1.00 95.44 169 PRO A CA 1
ATOM 1274 C C . PRO A 1 169 ? 16.740 0.367 -15.635 1.00 95.44 169 PRO A C 1
ATOM 1276 O O . PRO A 1 169 ? 16.067 -0.591 -16.023 1.00 95.44 169 PRO A O 1
ATOM 1279 N N . ARG A 1 170 ? 17.528 0.303 -14.567 1.00 94.94 170 ARG A N 1
ATOM 1280 C CA . ARG A 1 170 ? 17.580 -0.822 -13.631 1.00 94.94 170 ARG A CA 1
ATOM 1281 C C . ARG A 1 170 ? 17.228 -0.303 -12.249 1.00 94.94 170 ARG A C 1
ATOM 1283 O O . ARG A 1 170 ? 17.724 0.744 -11.844 1.00 94.94 170 ARG A O 1
ATOM 1290 N N . ILE A 1 171 ? 16.333 -1.011 -11.571 1.00 94.69 171 ILE A N 1
ATOM 1291 C CA . ILE A 1 171 ? 15.844 -0.645 -10.244 1.00 94.69 171 ILE A CA 1
ATOM 1292 C C . ILE A 1 171 ? 16.092 -1.841 -9.348 1.00 94.69 171 ILE A C 1
ATOM 1294 O O . ILE A 1 171 ? 15.403 -2.854 -9.483 1.00 94.69 171 ILE A O 1
ATOM 1298 N N . ASP A 1 172 ? 17.048 -1.680 -8.450 1.00 92.38 172 ASP A N 1
ATOM 1299 C CA . ASP A 1 172 ? 17.318 -2.616 -7.373 1.00 92.38 172 ASP A CA 1
ATOM 1300 C C . ASP A 1 172 ? 16.685 -2.082 -6.092 1.00 92.38 172 ASP A C 1
ATOM 1302 O O . ASP A 1 172 ? 16.579 -0.867 -5.893 1.00 92.38 172 ASP A O 1
ATOM 1306 N N . HIS A 1 173 ? 16.244 -2.985 -5.223 1.00 91.50 173 HIS A N 1
ATOM 1307 C CA . HIS A 1 173 ? 15.670 -2.615 -3.939 1.00 91.50 173 HIS A CA 1
ATOM 1308 C C . HIS A 1 173 ? 16.143 -3.529 -2.821 1.00 91.50 173 HIS A C 1
ATOM 1310 O O . HIS A 1 173 ? 16.461 -4.696 -3.040 1.00 91.50 173 HIS A O 1
ATOM 1316 N N . LYS A 1 174 ? 16.190 -2.993 -1.609 1.00 88.88 174 LYS A N 1
ATOM 1317 C CA . LYS A 1 174 ? 16.424 -3.773 -0.399 1.00 88.88 174 LYS A CA 1
ATOM 1318 C C . LYS A 1 174 ? 15.795 -3.078 0.795 1.00 88.88 174 LYS A C 1
ATOM 1320 O O . LYS A 1 174 ? 15.681 -1.853 0.814 1.00 88.88 174 LYS A O 1
ATOM 1325 N N . LEU A 1 175 ? 15.413 -3.869 1.785 1.00 86.81 175 LEU A N 1
ATOM 1326 C CA . LEU A 1 175 ? 15.098 -3.341 3.102 1.00 86.81 175 LEU A CA 1
ATOM 1327 C C . LEU A 1 175 ? 16.413 -2.981 3.805 1.00 86.81 175 LEU A C 1
ATOM 1329 O O . LEU A 1 175 ? 17.402 -3.705 3.665 1.00 86.81 175 LEU A O 1
ATOM 1333 N N . THR A 1 176 ? 16.445 -1.850 4.495 1.00 85.56 176 THR A N 1
ATOM 1334 C CA . THR A 1 176 ? 17.548 -1.477 5.387 1.00 85.56 176 THR A CA 1
ATOM 1335 C C . THR A 1 176 ? 17.250 -1.930 6.812 1.00 85.56 176 THR A C 1
ATOM 1337 O O . THR A 1 176 ? 16.098 -2.191 7.155 1.00 85.56 176 THR A O 1
ATOM 1340 N N . ASP A 1 177 ? 18.281 -2.006 7.653 1.00 81.62 177 ASP A N 1
ATOM 1341 C CA . ASP A 1 177 ? 18.152 -2.494 9.037 1.00 81.62 177 ASP A CA 1
ATOM 1342 C C . ASP A 1 177 ? 17.224 -1.619 9.898 1.00 81.62 177 ASP A C 1
ATOM 1344 O O . ASP A 1 177 ? 16.613 -2.094 10.848 1.00 81.62 177 ASP A O 1
ATOM 1348 N N . ASP A 1 178 ? 17.067 -0.345 9.532 1.00 79.00 178 ASP A N 1
ATOM 1349 C CA . ASP A 1 178 ? 16.142 0.608 10.153 1.00 79.00 178 ASP A CA 1
ATOM 1350 C C . ASP A 1 178 ? 14.745 0.630 9.497 1.00 79.00 178 ASP A C 1
ATOM 1352 O O . ASP A 1 178 ? 13.971 1.564 9.694 1.00 79.00 178 ASP A O 1
ATOM 1356 N N . GLY A 1 179 ? 14.416 -0.390 8.698 1.00 76.94 179 GLY A N 1
ATOM 1357 C CA . GLY A 1 179 ? 13.079 -0.629 8.150 1.00 76.94 179 GLY A CA 1
ATOM 1358 C C . GLY A 1 179 ? 12.722 0.183 6.904 1.00 76.94 179 GLY A C 1
ATOM 1359 O O . GLY A 1 179 ? 11.658 -0.041 6.323 1.00 76.94 179 GLY A O 1
ATOM 1360 N N . HIS A 1 180 ? 13.590 1.090 6.448 1.00 85.75 180 HIS A N 1
ATOM 1361 C CA . HIS A 1 180 ? 13.376 1.853 5.218 1.00 85.75 180 HIS A CA 1
ATOM 1362 C C . HIS A 1 180 ? 13.550 0.993 3.958 1.00 85.75 180 HIS A C 1
ATOM 1364 O O . HIS A 1 180 ? 14.300 0.016 3.914 1.00 85.75 180 HIS A O 1
ATOM 1370 N N . LEU A 1 181 ? 12.888 1.398 2.874 1.00 90.19 181 LEU A N 1
ATOM 1371 C CA . LEU A 1 181 ? 13.107 0.801 1.560 1.00 90.19 181 LEU A CA 1
ATOM 1372 C C . LEU A 1 181 ? 14.201 1.575 0.826 1.00 90.19 181 LEU A C 1
ATOM 1374 O O . LEU A 1 181 ? 13.961 2.673 0.327 1.00 90.19 181 LEU A O 1
ATOM 1378 N N . ALA A 1 182 ? 15.394 1.001 0.714 1.00 92.44 182 ALA A N 1
ATOM 1379 C CA . ALA A 1 182 ? 16.436 1.553 -0.140 1.00 92.44 182 ALA A CA 1
ATOM 1380 C C . ALA A 1 182 ? 16.224 1.097 -1.585 1.00 92.44 182 ALA A C 1
ATOM 1382 O O . ALA A 1 182 ? 16.087 -0.099 -1.854 1.00 92.44 182 ALA A O 1
ATOM 1383 N N . ILE A 1 183 ? 16.241 2.045 -2.520 1.00 94.31 183 ILE A N 1
ATOM 1384 C CA . ILE A 1 183 ? 16.237 1.763 -3.953 1.00 94.31 183 ILE A CA 1
ATOM 1385 C C . ILE A 1 183 ? 17.475 2.356 -4.613 1.00 94.31 183 ILE A C 1
ATOM 1387 O O . ILE A 1 183 ? 17.846 3.495 -4.341 1.00 94.31 183 ILE A O 1
ATOM 1391 N N . VAL A 1 184 ? 18.085 1.591 -5.513 1.00 95.69 184 VAL A N 1
ATOM 1392 C CA . VAL A 1 184 ? 19.153 2.072 -6.391 1.00 95.69 184 VAL A CA 1
ATOM 1393 C C . VAL A 1 184 ? 18.603 2.094 -7.804 1.00 95.69 184 VAL A C 1
ATOM 1395 O O . VAL A 1 184 ? 18.116 1.078 -8.305 1.00 95.69 184 VAL A O 1
ATOM 1398 N N . VAL A 1 185 ? 18.664 3.255 -8.448 1.00 96.81 185 VAL A N 1
ATOM 1399 C CA . VAL A 1 185 ? 18.197 3.422 -9.823 1.00 96.81 185 VAL A CA 1
ATOM 1400 C C . VAL A 1 185 ? 19.387 3.746 -10.714 1.00 96.81 185 VAL A C 1
ATOM 1402 O O . VAL A 1 185 ? 19.999 4.799 -10.573 1.00 96.81 185 VAL A O 1
ATOM 1405 N N . ASN A 1 186 ? 19.697 2.844 -11.642 1.00 96.75 186 ASN A N 1
ATOM 1406 C CA . ASN A 1 186 ? 20.801 2.958 -12.597 1.00 96.75 186 ASN A CA 1
ATOM 1407 C C . ASN A 1 186 ? 20.280 3.024 -14.039 1.00 96.75 186 ASN A C 1
ATOM 1409 O O . ASN A 1 186 ? 19.133 2.666 -14.310 1.00 96.75 186 ASN A O 1
ATOM 1413 N N . GLY A 1 187 ? 21.162 3.379 -14.973 1.00 96.62 187 GLY A N 1
ATOM 1414 C CA . GLY A 1 187 ? 20.918 3.280 -16.414 1.00 96.62 187 GLY A CA 1
ATOM 1415 C C . GLY A 1 187 ? 20.641 4.619 -17.094 1.00 96.62 187 GLY A C 1
ATOM 1416 O O . GLY A 1 187 ? 20.562 5.666 -16.448 1.00 96.62 187 GLY A O 1
ATOM 1417 N N . ALA A 1 188 ? 20.518 4.576 -18.420 1.00 97.44 188 ALA A N 1
ATOM 1418 C CA . ALA A 1 188 ? 20.352 5.764 -19.248 1.00 97.44 188 ALA A CA 1
ATOM 1419 C C . ALA A 1 188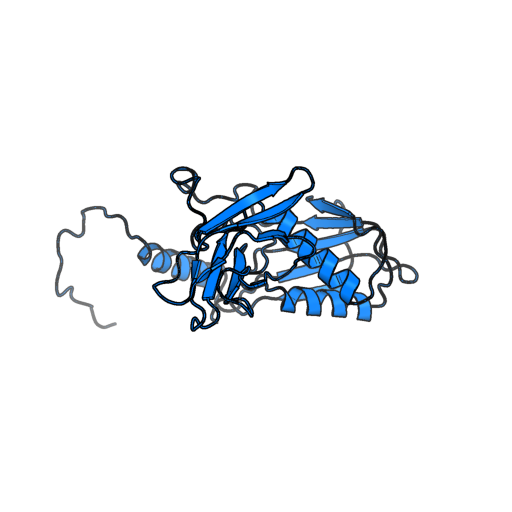 ? 18.871 6.112 -19.453 1.00 97.44 188 ALA A C 1
ATOM 1421 O O . ALA A 1 188 ? 18.061 5.238 -19.788 1.00 97.44 188 ALA A O 1
ATOM 1422 N N . ILE A 1 189 ? 18.531 7.393 -19.295 1.00 98.00 189 ILE A N 1
ATOM 1423 C CA . ILE A 1 189 ? 17.212 7.960 -19.589 1.00 98.00 189 ILE A CA 1
ATOM 1424 C C . ILE A 1 189 ? 17.351 8.981 -20.734 1.00 98.00 189 ILE A C 1
ATOM 1426 O O . ILE A 1 189 ? 17.929 10.045 -20.523 1.00 98.00 189 ILE A O 1
ATOM 1430 N N . PRO A 1 190 ? 16.823 8.707 -21.938 1.00 97.69 190 PRO A N 1
ATOM 1431 C CA . PRO A 1 190 ? 16.946 9.604 -23.085 1.00 97.69 190 PRO A CA 1
ATOM 1432 C C . PRO A 1 190 ? 16.312 10.972 -22.841 1.00 97.69 190 PRO A C 1
ATOM 1434 O O . PRO A 1 190 ? 15.225 11.065 -22.269 1.00 97.69 190 PRO A O 1
ATOM 1437 N N . LYS A 1 191 ? 16.947 12.036 -23.336 1.00 97.31 191 LYS A N 1
ATOM 1438 C CA . LYS A 1 191 ? 16.524 13.430 -23.142 1.00 97.31 191 LYS A CA 1
ATOM 1439 C C . LYS A 1 191 ? 15.083 13.713 -23.585 1.00 97.31 191 LYS A C 1
ATOM 1441 O O . LYS A 1 191 ? 14.406 14.547 -22.989 1.00 97.31 191 LYS A O 1
ATOM 1446 N N . GLN A 1 192 ? 14.616 13.008 -24.612 1.00 95.31 192 GLN A N 1
ATOM 1447 C CA . GLN A 1 192 ? 13.286 13.136 -25.212 1.00 95.31 192 GLN A CA 1
ATOM 1448 C C . GLN A 1 192 ? 12.274 12.147 -24.608 1.00 95.31 192 GLN A C 1
ATOM 1450 O O . GLN A 1 192 ? 11.108 12.135 -25.006 1.00 95.31 192 GLN A O 1
ATOM 1455 N N . ALA A 1 193 ? 12.694 11.300 -23.661 1.00 94.81 193 ALA A N 1
ATOM 1456 C CA . ALA A 1 193 ? 11.808 10.336 -23.032 1.00 94.81 193 ALA A CA 1
ATOM 1457 C C . ALA A 1 193 ? 10.725 11.051 -22.213 1.00 94.81 193 ALA A C 1
ATOM 1459 O O . ALA A 1 193 ? 11.002 11.915 -21.376 1.00 94.81 193 ALA A O 1
ATOM 1460 N N . ARG A 1 194 ? 9.471 10.631 -22.411 1.00 94.06 194 ARG A N 1
ATOM 1461 C CA . ARG A 1 194 ? 8.396 10.913 -21.451 1.00 94.06 194 ARG A CA 1
ATOM 1462 C C . ARG A 1 194 ? 8.689 10.195 -20.134 1.00 94.06 194 ARG A C 1
ATOM 1464 O O . ARG A 1 194 ? 9.476 9.250 -20.097 1.00 94.06 194 ARG A O 1
ATOM 1471 N N . THR A 1 195 ? 8.030 10.623 -19.058 1.00 94.56 195 THR A N 1
ATOM 1472 C CA . THR A 1 195 ? 8.146 9.947 -17.763 1.00 94.56 195 THR A CA 1
ATOM 1473 C C . THR A 1 195 ? 7.813 8.461 -17.900 1.00 94.56 195 THR A C 1
ATOM 1475 O O . THR A 1 195 ? 6.756 8.097 -18.413 1.00 94.56 195 THR A O 1
ATOM 1478 N N . LEU A 1 196 ? 8.729 7.615 -17.440 1.00 95.00 196 LEU A N 1
ATOM 1479 C CA . LEU A 1 196 ? 8.586 6.168 -17.379 1.00 95.00 196 LEU A CA 1
ATOM 1480 C C . LEU A 1 196 ? 8.104 5.771 -15.984 1.00 95.00 196 LEU A C 1
ATOM 1482 O O . LEU A 1 196 ? 8.470 6.401 -14.989 1.00 95.00 196 LEU A O 1
ATOM 1486 N N . TYR A 1 197 ? 7.316 4.702 -15.911 1.00 95.12 197 TYR A N 1
ATOM 1487 C CA . TYR A 1 197 ? 6.715 4.224 -14.669 1.00 95.12 197 TYR A CA 1
ATOM 1488 C C . TYR A 1 197 ? 7.066 2.757 -14.464 1.00 95.12 197 TYR A C 1
ATOM 1490 O O . TYR A 1 197 ? 6.703 1.903 -15.272 1.00 95.12 197 TYR A O 1
ATOM 1498 N N . TYR A 1 198 ? 7.733 2.455 -13.355 1.00 94.62 198 TYR A N 1
ATOM 1499 C CA . TYR A 1 198 ? 8.086 1.088 -12.992 1.00 94.62 198 TYR A CA 1
ATOM 1500 C C . TYR A 1 198 ? 7.465 0.739 -11.654 1.00 94.62 198 TYR A C 1
ATOM 1502 O O . TYR A 1 198 ? 7.862 1.263 -10.616 1.00 94.62 198 TYR A O 1
ATOM 1510 N N . ARG A 1 199 ? 6.489 -0.169 -11.674 1.00 94.88 199 ARG A N 1
ATOM 1511 C CA . ARG A 1 199 ? 5.933 -0.733 -10.447 1.00 94.88 199 ARG A CA 1
ATOM 1512 C C . ARG A 1 199 ? 6.782 -1.912 -9.986 1.00 94.88 199 ARG A C 1
ATOM 1514 O O . ARG A 1 199 ? 7.132 -2.785 -10.787 1.00 94.88 199 ARG A O 1
ATOM 1521 N N . ARG A 1 200 ? 7.108 -1.935 -8.699 1.00 94.19 200 ARG A N 1
ATOM 1522 C CA . ARG A 1 200 ? 7.869 -3.004 -8.047 1.00 94.19 200 ARG A CA 1
ATOM 1523 C C . ARG A 1 200 ? 7.140 -3.457 -6.796 1.00 94.19 200 ARG A C 1
ATOM 1525 O O . ARG A 1 200 ? 6.455 -2.656 -6.159 1.00 94.19 200 ARG A O 1
ATOM 1532 N N . ARG A 1 201 ? 7.261 -4.742 -6.466 1.00 92.69 201 ARG A N 1
ATOM 1533 C CA . ARG A 1 201 ? 6.763 -5.251 -5.184 1.00 92.69 201 ARG A CA 1
ATOM 1534 C C . ARG A 1 201 ? 7.529 -4.613 -4.030 1.00 92.69 201 ARG A C 1
ATOM 1536 O O . ARG A 1 201 ? 8.708 -4.302 -4.167 1.00 92.69 201 ARG A O 1
ATOM 1543 N N . VAL A 1 202 ? 6.871 -4.460 -2.895 1.00 90.75 202 VAL A N 1
ATOM 1544 C CA . VAL A 1 202 ? 7.529 -4.126 -1.635 1.00 90.75 202 VAL A CA 1
ATOM 1545 C C . VAL A 1 202 ? 8.074 -5.427 -1.015 1.00 90.75 202 VAL A C 1
ATOM 1547 O O . VAL A 1 202 ? 7.344 -6.424 -0.992 1.00 90.75 202 VAL A O 1
ATOM 1550 N N . PRO A 1 203 ? 9.342 -5.466 -0.559 1.00 87.88 203 PRO A N 1
ATOM 1551 C CA . PRO A 1 203 ? 9.891 -6.624 0.150 1.00 87.88 203 PRO A CA 1
ATOM 1552 C C . PRO A 1 203 ? 9.197 -6.892 1.493 1.00 87.88 203 PRO A C 1
ATOM 1554 O O . PRO A 1 203 ? 8.779 -8.021 1.731 1.00 87.88 203 PRO A O 1
ATOM 1557 N N . ASP A 1 204 ? 9.014 -5.850 2.310 1.00 88.31 204 ASP A N 1
ATOM 1558 C CA . ASP A 1 204 ? 8.303 -5.894 3.592 1.00 88.31 204 ASP A CA 1
ATOM 1559 C C . ASP A 1 204 ? 6.994 -5.081 3.521 1.00 88.31 204 ASP A C 1
ATOM 1561 O O . ASP A 1 204 ? 7.001 -3.856 3.700 1.00 88.31 204 ASP A O 1
ATOM 1565 N N . PRO A 1 205 ? 5.853 -5.729 3.223 1.00 90.50 205 PRO A N 1
ATOM 1566 C CA . PRO A 1 205 ? 4.577 -5.031 3.128 1.00 90.50 205 PRO A CA 1
ATOM 1567 C C . PRO A 1 205 ? 4.101 -4.471 4.476 1.00 90.50 205 PRO A C 1
ATOM 1569 O O . PRO A 1 205 ? 3.388 -3.466 4.486 1.00 90.50 205 PRO A O 1
ATOM 1572 N N . ARG A 1 206 ? 4.501 -5.083 5.603 1.00 91.06 206 ARG A N 1
ATOM 1573 C CA . ARG A 1 206 ? 4.032 -4.710 6.942 1.00 91.06 206 ARG A CA 1
ATOM 1574 C C . ARG A 1 206 ? 4.592 -3.346 7.340 1.00 91.06 206 ARG A C 1
ATOM 1576 O O . ARG A 1 206 ? 3.828 -2.436 7.676 1.00 91.06 206 ARG A O 1
ATOM 1583 N N . THR A 1 207 ? 5.906 -3.180 7.234 1.00 89.88 207 THR A N 1
ATOM 1584 C CA . THR A 1 207 ? 6.578 -1.914 7.563 1.00 89.88 207 THR A CA 1
ATOM 1585 C C . THR A 1 207 ? 6.190 -0.804 6.584 1.00 89.88 207 THR A C 1
ATOM 1587 O O . THR A 1 207 ? 5.974 0.337 6.996 1.00 89.88 207 THR A O 1
ATOM 1590 N N . TYR A 1 208 ? 6.009 -1.124 5.297 1.00 90.69 208 TYR A N 1
ATOM 1591 C CA . TYR A 1 208 ? 5.580 -0.145 4.292 1.00 90.69 208 TYR A CA 1
ATOM 1592 C C . TYR A 1 208 ? 4.191 0.432 4.577 1.00 90.69 208 TYR A C 1
ATOM 1594 O O . TYR A 1 208 ? 4.023 1.652 4.604 1.00 90.69 208 TYR A O 1
ATOM 1602 N N . ALA A 1 209 ? 3.194 -0.427 4.812 1.00 93.62 209 ALA A N 1
ATOM 1603 C CA . ALA A 1 209 ? 1.830 0.011 5.090 1.00 93.62 209 ALA A CA 1
ATOM 1604 C C . ALA A 1 209 ? 1.753 0.849 6.380 1.00 93.62 209 ALA A C 1
ATOM 1606 O O . ALA A 1 209 ? 1.139 1.918 6.386 1.00 93.62 209 ALA A O 1
ATOM 1607 N N . ALA A 1 210 ? 2.445 0.412 7.438 1.00 93.81 210 ALA A N 1
ATOM 1608 C CA . ALA A 1 210 ? 2.539 1.137 8.703 1.00 93.81 210 ALA A CA 1
ATOM 1609 C C . ALA A 1 210 ? 3.189 2.522 8.542 1.00 93.81 210 ALA A C 1
ATOM 1611 O O . ALA A 1 210 ? 2.652 3.526 9.011 1.00 93.81 210 ALA A O 1
ATOM 1612 N N . SER A 1 211 ? 4.294 2.603 7.798 1.00 91.38 211 SER A N 1
ATOM 1613 C CA . SER A 1 211 ? 4.986 3.870 7.528 1.00 91.38 211 SER A CA 1
ATOM 1614 C C . SER A 1 211 ? 4.096 4.857 6.765 1.00 91.38 211 SER A C 1
ATOM 1616 O O . SER A 1 211 ? 4.057 6.047 7.084 1.00 91.38 211 SER A O 1
ATOM 1618 N N . LEU A 1 212 ? 3.321 4.371 5.789 1.00 93.69 212 LEU A N 1
ATOM 1619 C CA . LEU A 1 212 ? 2.364 5.205 5.061 1.00 93.69 212 LEU A CA 1
ATOM 1620 C C . LEU A 1 212 ? 1.224 5.711 5.952 1.00 93.69 212 LEU A C 1
ATOM 1622 O O . LEU A 1 212 ? 0.796 6.854 5.780 1.00 93.69 212 LEU A O 1
ATOM 1626 N N . LEU A 1 213 ? 0.748 4.898 6.899 1.00 96.19 213 LEU A N 1
ATOM 1627 C CA . LEU A 1 213 ? -0.252 5.325 7.875 1.00 96.19 213 LEU A CA 1
ATOM 1628 C C . LEU A 1 213 ? 0.297 6.433 8.778 1.00 96.19 213 LEU A C 1
ATOM 1630 O O . LEU A 1 213 ? -0.344 7.471 8.914 1.00 96.19 213 LEU A O 1
ATOM 1634 N N . VAL A 1 214 ? 1.496 6.254 9.342 1.00 94.94 214 VAL A N 1
ATOM 1635 C CA . VAL A 1 214 ? 2.153 7.277 10.175 1.00 94.94 214 VAL A CA 1
ATOM 1636 C C . VAL A 1 214 ? 2.307 8.585 9.399 1.00 94.94 214 VAL A C 1
ATOM 1638 O O . VAL A 1 214 ? 2.001 9.659 9.917 1.00 94.94 214 VAL A O 1
ATOM 1641 N N . ARG A 1 215 ? 2.720 8.511 8.128 1.00 93.56 215 ARG A N 1
ATOM 1642 C CA . ARG A 1 215 ? 2.795 9.683 7.247 1.00 93.56 215 ARG A CA 1
ATOM 1643 C C . ARG A 1 215 ? 1.432 10.352 7.060 1.00 93.56 215 ARG A C 1
ATOM 1645 O O . ARG A 1 215 ? 1.361 11.578 7.064 1.00 93.56 215 ARG A O 1
ATOM 1652 N N . ALA A 1 216 ? 0.370 9.575 6.849 1.00 96.00 216 ALA A N 1
ATOM 1653 C CA . ALA A 1 216 ? -0.983 10.101 6.684 1.00 96.00 216 ALA A CA 1
ATOM 1654 C C . ALA A 1 216 ? -1.485 10.795 7.964 1.00 96.00 216 ALA A C 1
ATOM 1656 O O . ALA A 1 216 ? -1.949 11.927 7.879 1.00 96.00 216 ALA A O 1
ATOM 1657 N N . LEU A 1 217 ? -1.299 10.176 9.136 1.00 97.94 217 LEU A N 1
ATOM 1658 C CA . LEU A 1 217 ? -1.645 10.747 10.446 1.00 97.94 217 LEU A CA 1
ATOM 1659 C C . LEU A 1 217 ? -0.935 12.082 10.692 1.00 97.94 217 LEU A C 1
ATOM 1661 O O . LEU A 1 217 ? -1.592 13.083 10.969 1.00 97.94 217 LEU A O 1
ATOM 1665 N N . LYS A 1 218 ? 0.386 12.134 10.478 1.00 96.12 218 LYS A N 1
ATOM 1666 C CA . LYS A 1 218 ? 1.165 13.376 10.617 1.00 96.12 218 LYS A CA 1
ATOM 1667 C C . LYS A 1 218 ? 0.673 14.480 9.683 1.00 96.12 218 LYS A C 1
ATOM 1669 O O . LYS A 1 218 ? 0.572 15.630 10.094 1.00 96.12 218 LYS A O 1
ATOM 1674 N N . LYS A 1 219 ? 0.357 14.145 8.427 1.00 95.44 219 LYS A N 1
ATOM 1675 C CA . LYS A 1 219 ? -0.185 15.117 7.462 1.00 95.44 219 LYS A CA 1
ATOM 1676 C C . LYS A 1 219 ? -1.574 15.623 7.836 1.00 95.44 219 LYS A C 1
ATOM 1678 O O . LYS A 1 219 ? -1.875 16.770 7.530 1.00 95.44 219 LYS A O 1
ATOM 1683 N N . ALA A 1 220 ? -2.386 14.788 8.478 1.00 97.94 220 ALA A N 1
ATOM 1684 C CA . ALA A 1 220 ? -3.702 15.166 8.975 1.00 97.94 220 ALA A CA 1
ATOM 1685 C C . ALA A 1 220 ? -3.644 16.038 10.243 1.00 97.94 220 ALA A C 1
ATOM 1687 O O . ALA A 1 220 ? -4.681 16.535 10.658 1.00 97.94 220 ALA A O 1
ATOM 1688 N N . GLY A 1 221 ? -2.464 16.240 10.845 1.00 98.00 221 GLY A N 1
ATOM 1689 C CA . GLY A 1 221 ? -2.293 17.027 12.071 1.00 98.00 221 GLY A CA 1
ATOM 1690 C C . GLY A 1 221 ? -2.215 16.198 13.355 1.00 98.00 221 GLY A C 1
ATOM 1691 O O . GLY A 1 221 ? -2.092 16.773 14.431 1.00 98.00 221 GLY A O 1
ATOM 1692 N N . VAL A 1 222 ? -2.226 14.863 13.263 1.00 98.50 222 VAL A N 1
ATOM 1693 C CA . VAL A 1 222 ? -2.089 13.977 14.427 1.00 98.50 222 VAL A CA 1
ATOM 1694 C C . VAL A 1 222 ? -0.612 13.840 14.808 1.00 98.50 222 VAL A C 1
ATOM 1696 O O . VAL A 1 222 ? 0.203 13.323 14.037 1.00 98.50 222 VAL A O 1
ATOM 1699 N N . GLY A 1 223 ? -0.266 14.308 16.005 1.00 97.25 223 GLY A N 1
ATOM 1700 C CA . GLY A 1 223 ? 1.070 14.237 16.593 1.00 97.25 223 GLY A CA 1
ATOM 1701 C C . GLY A 1 223 ? 1.294 13.014 17.491 1.00 97.25 223 GLY A C 1
ATOM 1702 O O . GLY A 1 223 ? 0.518 12.060 17.502 1.00 97.25 223 GLY A O 1
ATOM 1703 N N . GLY A 1 224 ? 2.369 13.068 18.280 1.00 96.31 224 GLY A N 1
ATOM 1704 C CA . GLY A 1 224 ? 2.778 12.008 19.208 1.00 96.31 224 GLY A CA 1
ATOM 1705 C C . GLY A 1 224 ? 3.927 11.145 18.683 1.00 96.31 224 GLY A C 1
ATOM 1706 O O . GLY A 1 224 ? 4.510 11.419 17.630 1.00 96.31 224 GLY A O 1
ATOM 1707 N N . THR A 1 225 ? 4.275 10.107 19.447 1.00 94.81 225 THR A N 1
ATOM 1708 C CA . THR A 1 225 ? 5.379 9.195 19.110 1.00 94.81 225 THR A CA 1
ATOM 1709 C C . T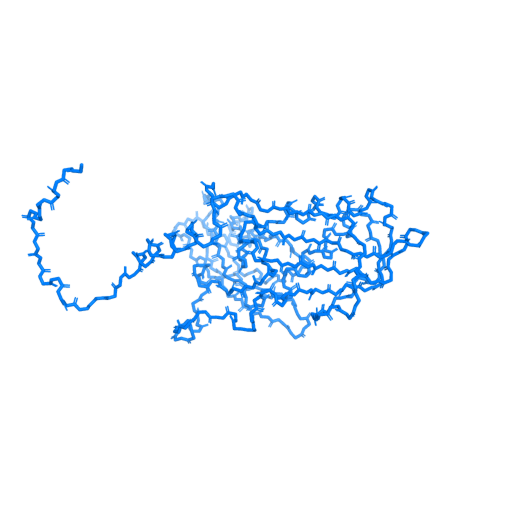HR A 1 225 ? 5.052 8.362 17.873 1.00 94.81 225 THR A C 1
ATOM 1711 O O . THR A 1 225 ? 5.933 8.145 17.041 1.00 94.81 225 THR A O 1
ATOM 1714 N N . LEU A 1 226 ? 3.788 7.934 17.721 1.00 94.44 226 LEU A N 1
ATOM 1715 C CA . LEU A 1 226 ? 3.303 7.162 16.566 1.00 94.44 226 LEU A CA 1
ATOM 1716 C C . LEU A 1 226 ? 4.134 5.892 16.284 1.00 94.44 226 LEU A C 1
ATOM 1718 O O . LEU A 1 226 ? 4.219 5.442 15.139 1.00 94.44 226 LEU A O 1
ATOM 1722 N N . ALA A 1 227 ? 4.758 5.317 17.317 1.00 93.38 227 ALA A N 1
ATOM 1723 C CA . ALA A 1 227 ? 5.461 4.045 17.198 1.00 93.38 227 ALA A CA 1
ATOM 1724 C C . ALA A 1 227 ? 4.443 2.945 16.895 1.00 93.38 227 ALA A C 1
ATOM 1726 O O . ALA A 1 227 ? 3.385 2.913 17.524 1.00 93.38 227 ALA A O 1
ATOM 1727 N N . PHE A 1 228 ? 4.749 2.064 15.944 1.00 94.56 228 PHE A N 1
ATOM 1728 C CA . PHE A 1 228 ? 3.843 0.991 15.552 1.00 94.56 228 PHE A CA 1
ATOM 1729 C C . PHE A 1 228 ? 4.410 -0.390 15.866 1.00 94.56 228 PHE A C 1
ATOM 1731 O O . PHE A 1 228 ? 5.608 -0.630 15.736 1.00 94.56 228 PHE A O 1
ATOM 1738 N N . GLU A 1 229 ? 3.518 -1.310 16.209 1.00 96.12 229 GLU A N 1
ATOM 1739 C CA . GLU A 1 229 ? 3.798 -2.736 16.345 1.00 96.12 229 GLU A CA 1
ATOM 1740 C C . GLU A 1 229 ? 2.654 -3.558 15.739 1.00 96.12 229 GLU A C 1
ATOM 1742 O O . GLU A 1 229 ? 1.543 -3.056 15.557 1.00 96.12 229 GLU A O 1
ATOM 1747 N N . TYR A 1 230 ? 2.924 -4.817 15.400 1.00 95.25 230 TYR A N 1
ATOM 1748 C CA . TYR A 1 230 ? 1.901 -5.754 14.936 1.00 95.25 230 TYR A CA 1
ATOM 1749 C C . TYR A 1 230 ? 1.483 -6.665 16.084 1.00 95.25 230 TYR A C 1
ATOM 1751 O O . TYR A 1 230 ? 2.334 -7.191 16.796 1.00 95.25 230 TYR A O 1
ATOM 1759 N N . GLY A 1 231 ? 0.181 -6.889 16.232 1.00 95.69 231 GLY A N 1
ATOM 1760 C CA . GLY A 1 231 ? -0.345 -7.774 17.262 1.00 95.69 231 GLY A CA 1
ATOM 1761 C C . GLY A 1 231 ? -1.862 -7.732 17.351 1.00 95.69 231 GLY A C 1
ATOM 1762 O O . GLY A 1 231 ? -2.522 -6.933 16.689 1.00 95.69 231 GLY A O 1
ATOM 1763 N N . VAL A 1 232 ? -2.410 -8.608 18.186 1.00 95.19 232 VAL A N 1
ATOM 1764 C CA . VAL A 1 232 ? -3.852 -8.690 18.430 1.00 95.19 232 VAL A CA 1
ATOM 1765 C C . VAL A 1 232 ? -4.176 -7.889 19.692 1.00 95.19 232 VAL A C 1
ATOM 1767 O O . VAL A 1 232 ? -3.526 -8.096 20.719 1.00 95.19 232 VAL A O 1
ATOM 1770 N N . PRO A 1 233 ? -5.147 -6.962 19.654 1.00 93.19 233 PRO A N 1
ATOM 1771 C CA . PRO A 1 233 ? -5.545 -6.220 20.840 1.00 93.19 233 PRO A CA 1
ATOM 1772 C C . PRO A 1 233 ? -6.172 -7.165 21.869 1.00 93.19 233 PRO A C 1
ATOM 1774 O O . PRO A 1 233 ? -6.976 -8.030 21.529 1.00 93.19 233 PRO A O 1
ATOM 1777 N N . THR A 1 234 ? -5.830 -6.971 23.141 1.00 91.00 234 THR A N 1
ATOM 1778 C CA . THR A 1 234 ? -6.377 -7.758 24.259 1.00 91.00 234 THR A CA 1
ATOM 1779 C C . THR A 1 234 ? -7.782 -7.320 24.663 1.00 91.00 234 THR A C 1
ATOM 1781 O O . THR A 1 234 ? -8.495 -8.065 25.328 1.00 91.00 234 THR A O 1
ATOM 1784 N N . GLU A 1 235 ? -8.185 -6.115 24.263 1.00 89.31 235 GLU A N 1
ATOM 1785 C CA . GLU A 1 235 ? -9.469 -5.511 24.598 1.00 89.31 235 GLU A CA 1
ATOM 1786 C C . GLU A 1 235 ? -10.095 -4.877 23.358 1.00 89.31 235 GLU A C 1
ATOM 1788 O O . GLU A 1 235 ? -9.399 -4.358 22.480 1.00 89.31 235 GLU A O 1
ATOM 1793 N N . SER A 1 236 ? -11.427 -4.886 23.301 1.00 89.94 236 SER A N 1
ATOM 1794 C CA . SER A 1 236 ? -12.159 -4.159 22.268 1.00 89.94 236 SER A CA 1
ATOM 1795 C C . SER A 1 236 ? -11.963 -2.658 22.456 1.00 89.94 236 SER A C 1
ATOM 1797 O O . SER A 1 236 ? -12.143 -2.135 23.554 1.00 89.94 236 SER A O 1
ATOM 1799 N N . GLN A 1 237 ? -11.659 -1.955 21.370 1.00 94.50 237 GLN A N 1
ATOM 1800 C CA . GLN A 1 237 ? -11.513 -0.504 21.366 1.00 94.50 237 GLN A CA 1
ATOM 1801 C C . GLN A 1 237 ? -12.709 0.149 20.648 1.00 94.50 237 GLN A C 1
ATOM 1803 O O . GLN A 1 237 ? -13.257 -0.443 19.715 1.00 94.50 237 GLN A O 1
ATOM 1808 N N . PRO A 1 238 ? -13.149 1.354 21.057 1.00 97.38 238 PRO A N 1
ATOM 1809 C CA . PRO A 1 238 ? -14.207 2.079 20.356 1.00 97.38 238 PRO A CA 1
ATOM 1810 C C . PRO A 1 238 ? -13.812 2.406 18.913 1.00 97.38 238 PRO A C 1
ATOM 1812 O O . PRO A 1 238 ? -12.681 2.808 18.660 1.00 97.38 238 PRO A O 1
ATOM 1815 N N . LEU A 1 239 ? -14.747 2.289 17.968 1.00 98.44 239 LEU A N 1
ATOM 1816 C CA . LEU A 1 239 ? -14.503 2.659 16.573 1.00 98.44 239 LEU A CA 1
ATOM 1817 C C . LEU 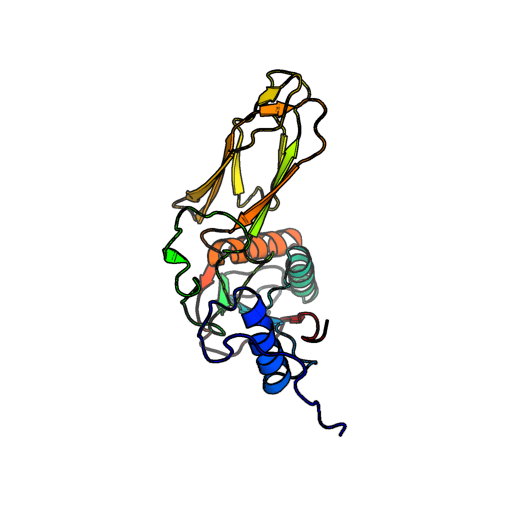A 1 239 ? -14.372 4.184 16.428 1.00 98.44 239 LEU A C 1
ATOM 1819 O O . LEU A 1 239 ? -15.289 4.928 16.778 1.00 98.44 239 LEU A O 1
ATOM 1823 N N . ILE A 1 240 ? -13.268 4.637 15.837 1.00 98.56 240 ILE A N 1
ATOM 1824 C CA . ILE A 1 240 ? -13.025 6.044 15.498 1.00 98.56 240 ILE A CA 1
ATOM 1825 C C . ILE A 1 240 ? -13.394 6.293 14.034 1.00 98.56 240 ILE A C 1
ATOM 1827 O O . ILE A 1 240 ? -14.200 7.178 13.739 1.00 98.56 240 ILE A O 1
ATOM 1831 N N . ALA A 1 241 ? -12.831 5.496 13.123 1.00 98.38 241 ALA A N 1
ATOM 1832 C CA . ALA A 1 241 ? -13.018 5.637 11.683 1.00 98.38 241 ALA A CA 1
ATOM 1833 C C . ALA A 1 241 ? -12.999 4.273 10.978 1.00 98.38 241 ALA A C 1
ATOM 1835 O O . ALA A 1 241 ? -12.391 3.319 11.461 1.00 98.38 241 ALA A O 1
ATOM 1836 N N . ASP A 1 242 ? -13.656 4.186 9.823 1.00 98.12 242 ASP A N 1
ATOM 1837 C CA . ASP A 1 242 ? -13.716 2.976 9.002 1.00 98.12 242 ASP A CA 1
ATOM 1838 C C . ASP A 1 242 ? -13.530 3.332 7.523 1.00 98.12 242 ASP A C 1
ATOM 1840 O O . ASP A 1 242 ? -14.067 4.333 7.043 1.00 98.12 242 ASP A O 1
ATOM 1844 N N . MET A 1 243 ? -12.769 2.508 6.809 1.00 98.00 243 MET A N 1
ATOM 1845 C CA . MET A 1 243 ? -12.531 2.613 5.375 1.00 98.00 243 MET A CA 1
ATOM 1846 C C . MET A 1 243 ? -12.887 1.280 4.706 1.00 98.00 243 MET A C 1
ATOM 1848 O O . MET A 1 243 ? -12.026 0.398 4.600 1.00 98.00 243 MET A O 1
ATOM 1852 N N . PRO A 1 244 ? -14.145 1.109 4.261 1.00 97.69 244 PRO A N 1
ATOM 1853 C CA . PRO A 1 244 ? -14.556 -0.080 3.536 1.00 97.69 244 PRO A CA 1
ATOM 1854 C C . PRO A 1 244 ? -14.096 -0.036 2.076 1.00 97.69 244 PRO A C 1
ATOM 1856 O O . PRO A 1 244 ? -14.233 0.971 1.376 1.00 97.69 244 PRO A O 1
ATOM 1859 N N . SER A 1 245 ? -13.626 -1.180 1.589 1.00 97.62 245 SER A N 1
ATOM 1860 C CA . SER A 1 245 ? -13.356 -1.444 0.173 1.00 97.62 245 SER A CA 1
ATOM 1861 C C . SER A 1 245 ? -14.619 -1.315 -0.683 1.00 97.62 245 SER A C 1
ATOM 1863 O O . SER A 1 245 ? -15.742 -1.248 -0.173 1.00 97.62 245 SER A O 1
ATOM 1865 N N . ARG A 1 246 ? -14.463 -1.311 -2.012 1.00 96.44 246 ARG A N 1
ATOM 1866 C CA . ARG A 1 246 ? -15.596 -1.490 -2.937 1.00 96.44 246 ARG A CA 1
ATOM 1867 C C . ARG A 1 246 ? -16.250 -2.868 -2.723 1.00 96.44 246 ARG A C 1
ATOM 1869 O O . ARG A 1 246 ? -15.569 -3.778 -2.261 1.00 96.44 246 ARG A O 1
ATOM 1876 N N . PRO A 1 247 ? -17.549 -3.037 -3.044 1.00 97.38 247 PRO A N 1
ATOM 1877 C CA . PRO A 1 247 ? -18.171 -4.357 -3.046 1.00 97.38 247 PRO A CA 1
ATOM 1878 C C . PRO A 1 247 ? -17.382 -5.323 -3.923 1.00 97.38 247 PRO A C 1
ATOM 1880 O O . PRO A 1 247 ? -16.871 -4.911 -4.961 1.00 97.38 247 PRO A O 1
ATOM 1883 N N . LEU A 1 248 ? -17.376 -6.603 -3.559 1.00 96.44 248 LEU A N 1
ATOM 1884 C CA . LEU A 1 248 ? -16.739 -7.667 -4.337 1.00 96.44 248 LEU A CA 1
ATOM 1885 C C . LEU A 1 248 ? -17.210 -7.727 -5.805 1.00 96.44 248 LEU A C 1
ATOM 1887 O O . LEU A 1 248 ? -16.482 -8.214 -6.666 1.00 96.44 248 LEU A O 1
ATOM 1891 N N . SER A 1 249 ? -18.416 -7.243 -6.105 1.00 93.50 249 SER A N 1
ATOM 1892 C CA . SER A 1 249 ? -18.949 -7.170 -7.467 1.00 93.50 249 SER A CA 1
ATOM 1893 C C . SER A 1 249 ? -18.376 -6.050 -8.354 1.00 93.50 249 SER A C 1
ATOM 1895 O O . SER A 1 249 ? -18.723 -6.026 -9.537 1.00 93.50 249 SER A O 1
ATOM 1897 N N . LEU A 1 250 ? -17.551 -5.130 -7.825 1.00 81.06 250 LEU A N 1
ATOM 1898 C CA . LEU A 1 250 ? -17.045 -3.929 -8.522 1.00 81.06 250 LEU A CA 1
ATOM 1899 C C . LEU A 1 250 ? -15.517 -3.854 -8.657 1.00 81.06 250 LEU A C 1
ATOM 1901 O O . LEU A 1 250 ? -14.790 -4.370 -7.783 1.00 81.06 250 LEU A O 1
#

Foldseek 3Di:
DPPPDDPDDDPPVDDDDCVCVVVVVVLVCCCVPQNQQDWWKWFWFADDDQLEGAEIETEFQFFLPAELVLLLVQLLLLVVLRRQEYAEYEYEQVNDDPQFFDPPLVVCVPDFALVRATGTSLFYPSQKKKWKWAQDPDAQDFTDIDIPPCVQEAEATAEGEHCDDDWDWDWDWDQDPVGGIYIYIYTYHYNPDDIDMGMTHHPDRPSVSLSSSLVSNVVSNYYHPHHYDYDDDPDGGHTRGMRIHGGNND